Protein AF-A0A094K424-F1 (afdb_monomer_lite)

Radius of gyration: 18.74 Å; chains: 1; bounding box: 49×49×51 Å

Structure (mmCIF, N/CA/C/O backbone):
data_AF-A0A094K424-F1
#
_entry.id   AF-A0A094K424-F1
#
loop_
_atom_site.group_PDB
_atom_site.id
_atom_site.type_symbol
_atom_site.label_atom_id
_atom_site.label_alt_id
_atom_site.label_comp_id
_atom_site.label_asym_id
_atom_site.label_entity_id
_atom_site.label_seq_id
_atom_site.pdbx_PDB_ins_code
_atom_site.Cartn_x
_atom_site.Cartn_y
_atom_site.Cartn_z
_atom_site.occupancy
_atom_site.B_iso_or_equiv
_atom_site.auth_seq_id
_atom_site.auth_comp_id
_atom_site.auth_asym_id
_atom_site.auth_atom_id
_atom_site.pdbx_PDB_model_num
ATOM 1 N N . MET A 1 1 ? 23.500 8.735 -9.248 1.00 55.62 1 MET A N 1
ATOM 2 C CA . MET A 1 1 ? 22.183 9.317 -9.600 1.00 55.62 1 MET A CA 1
ATOM 3 C C . MET A 1 1 ? 21.108 8.236 -9.642 1.00 55.62 1 MET A C 1
ATOM 5 O O . MET A 1 1 ? 20.125 8.382 -8.934 1.00 55.62 1 MET A O 1
ATOM 9 N N . PHE A 1 2 ? 21.331 7.119 -10.339 1.00 68.31 2 PHE A N 1
ATOM 10 C CA . PHE A 1 2 ? 20.446 5.949 -10.319 1.00 68.31 2 PHE A CA 1
ATOM 11 C C . PHE A 1 2 ? 20.993 4.863 -9.378 1.00 68.31 2 PHE A C 1
ATOM 13 O O . PHE A 1 2 ? 21.670 3.939 -9.809 1.00 68.31 2 PHE A O 1
ATOM 20 N N . ASN A 1 3 ? 20.776 5.025 -8.075 1.00 80.56 3 ASN A N 1
ATOM 21 C CA . ASN A 1 3 ? 20.931 3.928 -7.118 1.00 80.56 3 ASN A CA 1
ATOM 22 C C . ASN A 1 3 ? 19.541 3.538 -6.598 1.00 80.56 3 ASN A C 1
ATOM 24 O O . ASN A 1 3 ? 18.569 4.275 -6.790 1.00 80.56 3 ASN A O 1
ATOM 28 N N . ASP A 1 4 ? 19.444 2.385 -5.947 1.00 82.88 4 ASP A N 1
ATOM 29 C CA . ASP A 1 4 ? 18.154 1.848 -5.526 1.00 82.88 4 ASP A CA 1
ATOM 30 C C . ASP A 1 4 ? 17.430 2.733 -4.501 1.00 82.88 4 ASP A C 1
ATOM 32 O O . ASP A 1 4 ? 16.198 2.793 -4.514 1.00 82.88 4 ASP A O 1
ATOM 36 N N . ASP A 1 5 ? 18.175 3.467 -3.672 1.00 85.25 5 ASP A N 1
ATOM 37 C CA . ASP A 1 5 ? 17.638 4.439 -2.715 1.00 85.25 5 ASP A CA 1
ATOM 38 C C . ASP A 1 5 ? 16.946 5.600 -3.430 1.00 85.25 5 ASP A C 1
ATOM 40 O O . ASP A 1 5 ? 15.787 5.910 -3.157 1.00 85.25 5 ASP A O 1
ATOM 44 N N . ASN A 1 6 ? 17.619 6.193 -4.414 1.00 88.00 6 ASN A N 1
ATOM 45 C CA . ASN A 1 6 ? 17.077 7.286 -5.209 1.00 88.00 6 ASN A CA 1
ATOM 46 C C . ASN A 1 6 ? 15.863 6.835 -6.023 1.00 88.00 6 ASN A C 1
ATOM 48 O O . ASN A 1 6 ? 14.885 7.576 -6.101 1.00 88.00 6 ASN A O 1
ATOM 52 N N . ILE A 1 7 ? 15.898 5.624 -6.597 1.00 88.38 7 ILE A N 1
ATOM 53 C CA . ILE A 1 7 ? 14.751 5.062 -7.323 1.00 88.38 7 ILE A CA 1
ATOM 54 C C . ILE A 1 7 ? 13.566 4.879 -6.376 1.00 88.38 7 ILE A C 1
ATOM 56 O O . ILE A 1 7 ? 12.461 5.309 -6.699 1.00 88.38 7 ILE A O 1
ATOM 60 N N . SER A 1 8 ? 13.780 4.288 -5.199 1.00 91.06 8 SER A N 1
ATOM 61 C CA . SER A 1 8 ? 12.719 4.111 -4.207 1.00 91.06 8 SER A CA 1
ATOM 62 C C . SER A 1 8 ? 12.125 5.439 -3.759 1.00 91.06 8 SER A C 1
ATOM 64 O O . SER A 1 8 ? 10.911 5.613 -3.830 1.00 91.06 8 SER A O 1
ATOM 66 N N . ASN A 1 9 ? 12.959 6.398 -3.357 1.00 93.12 9 ASN A N 1
ATOM 67 C CA . ASN A 1 9 ? 12.471 7.682 -2.867 1.00 93.12 9 ASN A CA 1
ATOM 68 C C . ASN A 1 9 ? 11.733 8.455 -3.965 1.00 93.12 9 ASN A C 1
ATOM 70 O O . ASN A 1 9 ? 10.706 9.061 -3.677 1.00 93.12 9 ASN A O 1
ATOM 74 N N . ALA A 1 10 ? 12.205 8.410 -5.216 1.00 91.75 10 ALA A N 1
ATOM 75 C CA . ALA A 1 10 ? 11.507 9.033 -6.339 1.00 91.75 10 ALA A CA 1
ATOM 76 C C . ALA A 1 10 ? 10.143 8.372 -6.591 1.00 91.75 10 ALA A C 1
ATOM 78 O O . ALA A 1 10 ? 9.144 9.082 -6.679 1.00 91.75 10 ALA A O 1
ATOM 79 N N . VAL A 1 11 ? 10.082 7.031 -6.631 1.00 93.19 11 VAL A N 1
ATOM 80 C CA . VAL A 1 11 ? 8.828 6.267 -6.786 1.00 93.19 11 VAL A CA 1
ATOM 81 C C . VAL A 1 11 ? 7.834 6.653 -5.697 1.00 93.19 11 VAL A C 1
ATOM 83 O O . VAL A 1 11 ? 6.717 7.056 -6.007 1.00 93.19 11 VAL A O 1
ATOM 86 N N . PHE A 1 12 ? 8.239 6.613 -4.429 1.00 95.31 12 PHE A N 1
ATOM 87 C CA . PHE A 1 12 ? 7.355 6.985 -3.329 1.00 95.31 12 PHE A CA 1
ATOM 88 C C . PHE A 1 12 ? 6.991 8.470 -3.333 1.00 95.31 12 PHE A C 1
ATOM 90 O O . PHE A 1 12 ? 5.872 8.815 -2.976 1.00 95.31 12 PHE A O 1
ATOM 97 N N . GLY A 1 13 ? 7.888 9.351 -3.776 1.00 94.88 13 GLY A N 1
ATOM 98 C CA . GLY A 1 13 ? 7.619 10.784 -3.890 1.00 94.88 13 GLY A CA 1
ATOM 99 C C . GLY A 1 13 ? 6.496 11.114 -4.874 1.00 94.88 13 GLY A C 1
ATOM 100 O O . GLY A 1 13 ? 5.723 12.041 -4.623 1.00 94.88 13 GLY A O 1
ATOM 101 N N . THR A 1 14 ? 6.319 10.301 -5.924 1.00 94.56 14 THR A N 1
ATOM 102 C CA . THR A 1 14 ? 5.213 10.478 -6.881 1.00 94.56 14 THR A CA 1
ATOM 103 C C . THR A 1 14 ? 3.830 10.373 -6.234 1.00 94.56 14 THR A C 1
ATOM 105 O O . THR A 1 14 ? 2.873 10.927 -6.772 1.00 94.56 14 THR A O 1
ATOM 108 N N . ILE A 1 15 ? 3.692 9.744 -5.054 1.00 94.62 15 ILE A N 1
ATOM 109 C CA . ILE A 1 15 ? 2.392 9.658 -4.373 1.00 94.62 15 ILE A CA 1
ATOM 110 C C . ILE A 1 15 ? 1.849 11.043 -4.004 1.00 94.62 15 ILE A C 1
ATOM 112 O O . ILE A 1 15 ? 0.650 11.283 -4.140 1.00 94.62 15 ILE A O 1
ATOM 116 N N . ASN A 1 16 ? 2.729 11.973 -3.616 1.00 92.12 16 ASN A N 1
ATOM 117 C CA . ASN A 1 16 ? 2.356 13.346 -3.279 1.00 92.12 16 ASN A CA 1
ATOM 118 C C . ASN A 1 16 ? 1.857 14.089 -4.525 1.00 92.12 16 ASN A C 1
ATOM 120 O O . ASN A 1 16 ? 0.884 14.840 -4.465 1.00 92.12 16 ASN A O 1
ATOM 124 N N . GLU A 1 17 ? 2.499 13.850 -5.671 1.00 93.56 17 GLU A N 1
ATOM 125 C CA . GLU A 1 17 ? 2.063 14.405 -6.949 1.00 93.56 17 GLU A CA 1
ATOM 126 C C . GLU A 1 17 ? 0.711 13.820 -7.382 1.00 93.56 17 GLU A C 1
ATOM 128 O O . GLU A 1 17 ? -0.187 14.570 -7.772 1.00 93.56 17 GLU A O 1
ATOM 133 N N . HIS A 1 18 ? 0.530 12.499 -7.278 1.00 94.94 18 HIS A N 1
ATOM 134 C CA . HIS A 1 18 ? -0.739 11.837 -7.579 1.00 94.94 18 HIS A CA 1
ATOM 135 C C . HIS A 1 18 ? -1.875 12.351 -6.689 1.00 94.94 18 HIS A C 1
ATOM 137 O O . HIS A 1 18 ? -2.962 12.631 -7.195 1.00 94.94 18 HIS A O 1
ATOM 143 N N . GLU A 1 19 ? -1.623 12.545 -5.393 1.00 95.69 19 GLU A N 1
ATOM 144 C CA . GLU A 1 19 ? -2.583 13.125 -4.453 1.00 95.69 19 GLU A CA 1
ATOM 145 C C . GLU A 1 19 ? -2.967 14.556 -4.843 1.00 95.69 19 GLU A C 1
ATOM 147 O O . GLU A 1 19 ? -4.155 14.871 -4.941 1.00 95.69 19 GLU A O 1
ATOM 152 N N . ALA A 1 20 ? -1.982 15.410 -5.138 1.00 95.44 20 ALA A N 1
ATOM 153 C CA . ALA A 1 20 ? -2.228 16.786 -5.561 1.00 95.44 20 ALA A CA 1
ATOM 154 C C . ALA A 1 20 ? -3.042 16.851 -6.866 1.00 95.44 20 ALA A C 1
ATOM 156 O O . ALA A 1 20 ? -4.024 17.593 -6.952 1.00 95.44 20 ALA A O 1
ATOM 157 N N . ARG A 1 21 ? -2.684 16.035 -7.866 1.00 95.62 21 ARG A N 1
ATOM 158 C CA . ARG A 1 21 ? -3.400 15.954 -9.149 1.00 95.62 21 ARG A CA 1
ATOM 159 C C . ARG A 1 21 ? -4.832 15.451 -8.973 1.00 95.62 21 ARG A C 1
ATOM 161 O O . ARG A 1 21 ? -5.750 16.029 -9.556 1.00 95.62 21 ARG A O 1
ATOM 168 N N . LEU A 1 22 ? -5.040 14.4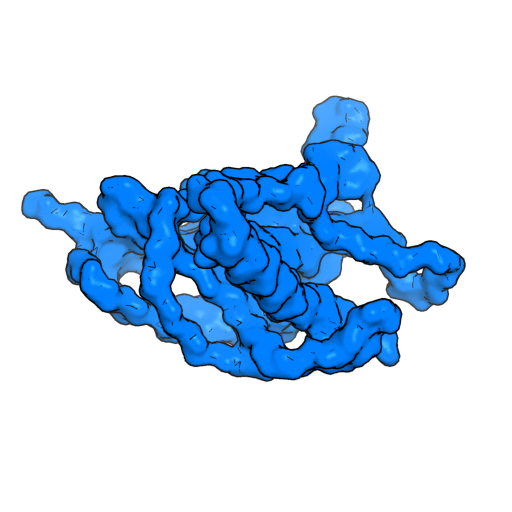22 -8.152 1.00 96.62 22 LEU A N 1
ATOM 169 C CA . LEU A 1 22 ? -6.366 13.866 -7.884 1.00 96.62 22 LEU A CA 1
ATOM 170 C C . LEU A 1 22 ? -7.264 14.873 -7.152 1.00 96.62 22 LEU A C 1
ATOM 172 O O . LEU A 1 22 ? -8.423 15.050 -7.526 1.00 96.62 22 LEU A O 1
ATOM 176 N N . ARG A 1 23 ? -6.729 15.594 -6.161 1.00 96.06 23 ARG A N 1
ATOM 177 C CA . ARG A 1 23 ? -7.455 16.675 -5.476 1.00 96.06 23 ARG A CA 1
ATOM 178 C C . ARG A 1 23 ? -7.803 17.824 -6.409 1.00 96.06 23 ARG A C 1
ATOM 180 O O . ARG A 1 23 ? -8.929 18.312 -6.370 1.00 96.06 23 ARG A O 1
ATOM 187 N N . ASN A 1 24 ? -6.875 18.221 -7.276 1.00 96.12 24 ASN A N 1
ATOM 188 C CA . ASN A 1 24 ? -7.146 19.242 -8.282 1.00 96.12 24 ASN A CA 1
ATOM 189 C C . ASN A 1 24 ? -8.281 18.813 -9.225 1.00 96.12 24 ASN A C 1
ATOM 191 O O . ASN A 1 24 ? -9.218 19.577 -9.446 1.00 96.12 24 ASN A O 1
ATOM 195 N N . LEU A 1 25 ? -8.256 17.566 -9.710 1.00 94.38 25 LEU A N 1
ATOM 1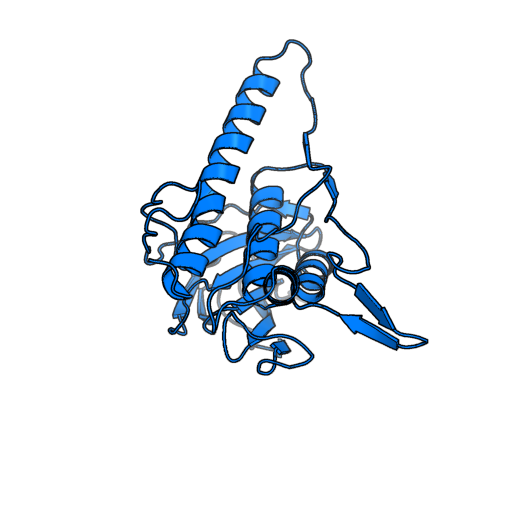96 C CA . LEU A 1 25 ? -9.346 17.012 -10.514 1.00 94.38 25 LEU A CA 1
ATOM 197 C C . LEU A 1 25 ? -10.682 17.053 -9.757 1.00 94.38 25 LEU A C 1
ATOM 199 O O . LEU A 1 25 ? -11.676 17.520 -10.306 1.00 94.38 25 LEU A O 1
ATOM 203 N N . LYS A 1 26 ? -10.713 16.633 -8.486 1.00 92.44 26 LYS A N 1
ATOM 204 C CA . LYS A 1 26 ? -11.925 16.705 -7.651 1.00 92.44 26 LYS A CA 1
ATOM 205 C C . LYS A 1 26 ? -12.448 18.135 -7.521 1.00 92.44 26 LYS A C 1
ATOM 207 O O . LYS A 1 26 ? -13.651 18.339 -7.647 1.00 92.44 26 LYS A O 1
ATOM 212 N N . ASN A 1 27 ? -11.572 19.120 -7.330 1.00 92.06 27 ASN A N 1
ATOM 213 C CA . ASN A 1 27 ? -11.962 20.531 -7.257 1.00 92.06 27 ASN A CA 1
ATOM 214 C C . ASN A 1 27 ? -12.607 21.019 -8.561 1.00 92.06 27 ASN A C 1
ATOM 216 O O . ASN A 1 27 ? -13.650 21.668 -8.518 1.00 92.06 27 ASN A O 1
ATOM 220 N N . ILE A 1 28 ? -12.040 20.649 -9.714 1.00 92.62 28 ILE A N 1
ATOM 221 C CA . ILE A 1 28 ? -12.616 20.956 -11.031 1.00 92.62 28 ILE A CA 1
ATOM 222 C C . ILE A 1 28 ? -14.006 20.318 -11.174 1.00 92.62 28 ILE A C 1
ATOM 224 O O . ILE A 1 28 ? -14.952 20.985 -11.589 1.00 92.62 28 ILE A O 1
ATOM 228 N N . LEU A 1 29 ? -14.155 19.044 -10.793 1.00 91.25 29 LEU A N 1
ATOM 229 C CA . LEU A 1 29 ? -15.436 18.333 -10.869 1.00 91.25 29 LEU A CA 1
ATOM 230 C C . LEU A 1 29 ? -16.492 18.914 -9.916 1.00 91.25 29 LEU A C 1
ATOM 232 O O . LEU A 1 29 ? -17.659 18.982 -10.286 1.00 91.25 29 LEU A O 1
ATOM 236 N N . MET A 1 30 ? -16.106 19.370 -8.720 1.00 86.88 30 MET A N 1
ATOM 237 C CA . MET A 1 30 ? -17.020 20.034 -7.778 1.00 86.88 30 MET A CA 1
ATOM 238 C C . MET A 1 30 ? -17.524 21.389 -8.291 1.00 86.88 30 MET A C 1
ATOM 240 O O . MET A 1 30 ? -18.637 21.787 -7.951 1.00 86.88 30 MET A O 1
ATOM 244 N N . ALA A 1 31 ? -16.729 22.088 -9.105 1.00 88.56 31 ALA A N 1
ATOM 245 C CA . ALA A 1 31 ? -17.127 23.339 -9.748 1.00 88.56 31 ALA A CA 1
ATOM 246 C C . ALA A 1 31 ? -18.002 23.125 -10.999 1.00 88.56 31 ALA A C 1
ATOM 248 O O . ALA A 1 31 ? -18.607 24.074 -11.499 1.00 88.56 31 ALA A O 1
ATOM 249 N N . ALA A 1 32 ? -18.081 21.895 -11.519 1.00 86.69 32 ALA A N 1
ATOM 250 C CA . ALA A 1 32 ? -18.874 21.585 -12.698 1.00 86.69 32 ALA A CA 1
ATOM 251 C C . ALA A 1 32 ? -20.389 21.629 -12.390 1.00 86.69 32 ALA A C 1
ATOM 253 O O . ALA A 1 32 ? -20.827 21.240 -11.305 1.00 86.69 32 ALA A O 1
ATOM 254 N N . PRO A 1 33 ? -21.236 22.032 -13.357 1.00 82.12 33 PRO A N 1
ATOM 255 C CA . PRO A 1 33 ? -22.685 22.152 -13.155 1.00 82.12 33 PRO A CA 1
ATOM 256 C C . PRO A 1 33 ? -23.382 20.811 -12.868 1.00 82.12 33 PRO A C 1
ATOM 258 O O . PRO A 1 33 ? -24.478 20.790 -12.309 1.00 82.12 33 PRO A O 1
ATOM 261 N N . LYS A 1 34 ? -22.748 19.682 -13.216 1.00 75.81 34 LYS A N 1
ATOM 262 C CA . LYS A 1 34 ? -23.208 18.342 -12.839 1.00 75.81 34 LYS A CA 1
ATOM 263 C C . LYS A 1 34 ? -22.599 17.951 -11.499 1.00 75.81 34 LYS A C 1
ATOM 265 O O . LYS A 1 34 ? -21.416 17.634 -11.411 1.00 75.81 34 LYS A O 1
ATOM 270 N N . LYS A 1 35 ? -23.438 17.943 -10.469 1.00 69.31 35 LYS A N 1
ATOM 271 C CA . LYS A 1 35 ? -23.064 17.514 -9.124 1.00 69.31 35 LYS A CA 1
ATOM 272 C C . LYS A 1 35 ? -23.086 15.984 -9.086 1.00 69.31 35 LYS A C 1
ATOM 274 O O . LYS A 1 35 ? -24.092 15.387 -9.444 1.00 69.31 35 LYS A O 1
ATOM 279 N N . ASP A 1 36 ? -21.974 15.394 -8.656 1.00 82.88 36 ASP A N 1
ATOM 280 C CA . ASP A 1 36 ? -21.733 13.951 -8.478 1.00 82.88 36 ASP A CA 1
ATOM 281 C C . ASP A 1 36 ? -21.071 13.165 -9.631 1.00 82.88 36 ASP A C 1
ATOM 283 O O . ASP A 1 36 ? -21.409 12.015 -9.908 1.00 82.88 36 ASP A O 1
ATOM 287 N N . ILE A 1 37 ? -20.059 13.747 -10.284 1.00 91.00 37 ILE A N 1
ATOM 288 C CA . ILE A 1 37 ? -19.171 12.972 -11.166 1.00 91.00 37 ILE A CA 1
ATOM 289 C C . ILE A 1 37 ? -18.218 12.127 -10.308 1.00 91.00 37 ILE A C 1
ATOM 291 O O . ILE A 1 37 ? -17.373 12.658 -9.586 1.00 91.00 37 ILE A O 1
ATOM 295 N N . LYS A 1 38 ? -18.337 10.800 -10.406 1.00 92.62 38 LYS A N 1
ATOM 296 C CA . LYS A 1 38 ? -17.413 9.852 -9.769 1.00 92.62 38 LYS A CA 1
ATOM 297 C C . LYS A 1 38 ? -16.110 9.741 -10.561 1.00 92.62 38 LYS A C 1
ATOM 299 O O . LYS A 1 38 ? -16.114 9.816 -11.786 1.00 92.62 38 LYS A O 1
ATOM 304 N N . ILE A 1 39 ? -15.002 9.512 -9.858 1.00 95.12 39 ILE A N 1
ATOM 305 C CA . ILE A 1 39 ? -13.689 9.280 -10.474 1.00 95.12 39 ILE A CA 1
ATOM 306 C C . ILE A 1 39 ? -13.431 7.778 -10.546 1.00 95.12 39 ILE A C 1
ATOM 308 O O . ILE A 1 39 ? -13.428 7.102 -9.515 1.00 95.12 39 ILE A O 1
ATOM 312 N N . ALA A 1 40 ? -13.172 7.283 -11.755 1.00 97.00 40 ALA A N 1
ATOM 313 C CA . ALA A 1 40 ? -12.655 5.945 -12.005 1.00 97.00 40 ALA A CA 1
ATOM 314 C C . ALA A 1 40 ? -11.218 6.044 -12.539 1.00 97.00 40 ALA A C 1
ATOM 316 O O . ALA A 1 40 ? -10.972 6.713 -13.541 1.00 97.00 40 ALA A O 1
ATOM 317 N N . ILE A 1 41 ? -10.275 5.383 -11.871 1.00 97.44 41 ILE A N 1
ATOM 318 C CA . ILE A 1 41 ? -8.896 5.218 -12.335 1.00 97.44 41 ILE A CA 1
ATOM 319 C C . ILE A 1 41 ? -8.844 3.929 -13.152 1.00 97.44 41 ILE A C 1
ATOM 321 O O . ILE A 1 41 ? -8.694 2.838 -12.609 1.00 97.44 41 ILE A O 1
ATOM 325 N N . THR A 1 42 ? -9.019 4.044 -14.465 1.00 96.12 42 THR A N 1
ATOM 326 C CA . THR A 1 42 ? -9.162 2.878 -15.352 1.00 96.12 42 THR A CA 1
ATOM 327 C C . THR A 1 42 ? -7.857 2.123 -15.583 1.00 96.12 42 THR A C 1
ATOM 329 O O . THR A 1 42 ? -7.897 0.992 -16.055 1.00 96.12 42 THR A O 1
ATOM 332 N N . GLU A 1 43 ? -6.714 2.721 -15.240 1.00 94.44 43 GLU A N 1
ATOM 333 C CA . GLU A 1 43 ? -5.403 2.082 -15.290 1.00 94.44 43 GLU A CA 1
ATOM 334 C C . GLU A 1 43 ? -4.510 2.630 -14.175 1.00 94.44 43 GLU A C 1
ATOM 336 O O . GLU A 1 43 ? -4.300 3.840 -14.062 1.00 94.44 43 GLU A O 1
ATOM 341 N N . TYR A 1 44 ? -3.958 1.737 -13.358 1.00 94.81 44 TYR A N 1
ATOM 342 C CA . TYR A 1 44 ? -2.824 2.055 -12.499 1.00 94.81 44 TYR A CA 1
ATOM 343 C C . TYR A 1 44 ? -1.894 0.853 -12.361 1.00 94.81 44 TYR A C 1
ATOM 345 O O . TYR A 1 44 ? -2.334 -0.295 -12.271 1.00 94.81 44 TYR A O 1
ATOM 353 N N . ASN A 1 45 ? -0.598 1.142 -12.334 1.00 90.12 45 ASN A N 1
ATOM 354 C CA . ASN A 1 45 ? 0.488 0.247 -11.953 1.00 90.12 45 ASN A CA 1
ATOM 355 C C . ASN A 1 45 ? 1.750 1.100 -11.774 1.00 90.12 45 ASN A C 1
ATOM 357 O O . ASN A 1 45 ? 1.764 2.281 -12.126 1.00 90.12 45 ASN A O 1
ATOM 361 N N . VAL A 1 46 ? 2.826 0.503 -11.280 1.00 86.88 46 VAL A N 1
ATOM 362 C CA . VAL A 1 46 ? 4.164 1.052 -11.466 1.00 86.88 46 VAL A CA 1
ATOM 363 C C . VAL A 1 46 ? 4.747 0.504 -12.759 1.00 86.88 46 VAL A C 1
ATOM 365 O O . VAL A 1 46 ? 4.723 -0.698 -13.013 1.00 86.88 46 VAL A O 1
ATOM 368 N N . ILE A 1 47 ? 5.261 1.392 -13.603 1.00 82.25 47 ILE A N 1
ATOM 369 C CA . ILE A 1 47 ? 5.929 1.013 -14.844 1.00 82.25 47 ILE A CA 1
ATOM 370 C C . ILE A 1 47 ? 7.276 1.708 -14.865 1.00 82.25 47 ILE A C 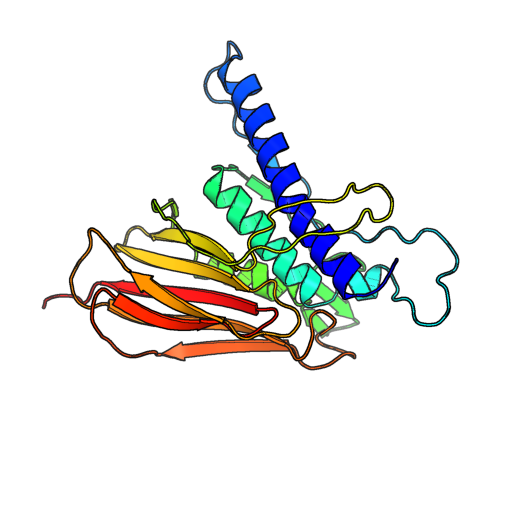1
ATOM 372 O O . ILE A 1 47 ? 7.370 2.935 -14.860 1.00 82.25 47 ILE A O 1
ATOM 376 N N . TYR A 1 48 ? 8.326 0.904 -14.931 1.00 80.38 48 TYR A N 1
ATOM 377 C CA . TYR A 1 48 ? 9.682 1.397 -15.072 1.00 80.38 48 TYR A CA 1
ATOM 378 C C . TYR A 1 48 ? 10.002 1.480 -16.559 1.00 80.38 48 TYR A C 1
ATOM 380 O O . TYR A 1 48 ? 10.061 0.469 -17.258 1.00 80.38 48 TYR A O 1
ATOM 388 N N . ASN A 1 49 ? 10.159 2.699 -17.071 1.00 72.50 49 ASN A N 1
ATOM 389 C CA . ASN A 1 49 ? 10.506 2.910 -18.468 1.00 72.50 49 ASN A CA 1
ATOM 390 C C . ASN A 1 49 ? 12.023 3.048 -18.611 1.00 72.50 49 ASN A C 1
ATOM 392 O O . ASN A 1 49 ? 12.580 4.124 -18.419 1.00 72.50 49 ASN A O 1
ATOM 396 N N . ASN A 1 50 ? 12.680 1.949 -18.963 1.00 65.88 50 ASN A N 1
ATOM 397 C CA . ASN A 1 50 ? 14.103 1.889 -19.284 1.00 65.88 50 ASN A CA 1
ATOM 398 C C . ASN A 1 50 ? 14.316 1.578 -20.775 1.00 65.88 50 ASN A C 1
ATOM 400 O O . ASN A 1 50 ? 15.052 0.661 -21.126 1.00 65.88 50 ASN A O 1
ATOM 404 N N . ARG A 1 51 ? 13.648 2.321 -21.672 1.00 52.50 51 ARG A N 1
ATOM 405 C CA . ARG A 1 51 ? 13.894 2.230 -23.124 1.00 52.50 51 ARG A CA 1
ATOM 406 C C . ARG A 1 51 ? 15.376 2.526 -23.419 1.00 52.50 51 ARG A C 1
ATOM 408 O O . ARG A 1 51 ? 15.771 3.686 -23.440 1.00 52.50 51 ARG A O 1
ATOM 415 N N . GLY A 1 52 ? 16.174 1.480 -23.637 1.00 55.34 52 GLY A N 1
ATOM 416 C CA . GLY A 1 52 ? 17.599 1.549 -23.973 1.00 55.34 52 GLY A CA 1
ATOM 417 C C . GLY A 1 52 ? 18.364 0.296 -23.533 1.00 55.34 52 GLY A C 1
ATOM 418 O O . GLY A 1 52 ? 17.820 -0.551 -22.825 1.00 55.34 52 GLY A O 1
ATOM 419 N N . SER A 1 53 ? 19.628 0.177 -23.946 1.00 55.31 53 SER A N 1
ATOM 420 C CA . SER A 1 53 ? 20.558 -0.795 -23.363 1.00 55.31 53 SER A CA 1
ATOM 421 C C . SER A 1 53 ? 20.783 -0.417 -21.903 1.00 55.31 53 SER A C 1
ATOM 423 O O . SER A 1 53 ? 21.286 0.668 -21.609 1.00 55.31 53 SER A O 1
ATOM 425 N N . LEU A 1 54 ? 20.362 -1.281 -20.986 1.00 58.28 54 LEU A N 1
ATOM 426 C CA . LEU A 1 54 ? 20.640 -1.100 -19.569 1.00 58.28 54 LEU A CA 1
ATOM 427 C C . LEU A 1 54 ? 22.155 -1.180 -19.339 1.00 58.28 54 LEU A C 1
ATOM 429 O O . LEU A 1 54 ? 22.773 -2.104 -19.869 1.00 58.28 54 LEU A O 1
ATOM 433 N N . PRO A 1 55 ? 22.765 -0.257 -18.571 1.00 59.97 55 PRO A N 1
ATOM 434 C CA . PRO A 1 55 ? 24.133 -0.457 -18.117 1.00 59.97 55 PRO A CA 1
ATOM 435 C C . PRO A 1 55 ? 24.231 -1.759 -17.312 1.00 59.97 55 PRO A C 1
ATOM 437 O O . PRO A 1 55 ? 23.251 -2.184 -16.688 1.00 59.97 55 PRO A O 1
ATOM 440 N N . ASP A 1 56 ? 25.414 -2.367 -17.286 1.00 55.84 56 ASP A N 1
ATOM 441 C CA . ASP A 1 56 ? 25.654 -3.562 -16.479 1.00 55.84 56 ASP A CA 1
ATOM 442 C C . ASP A 1 56 ? 25.252 -3.320 -15.013 1.00 55.84 56 ASP A C 1
ATOM 444 O O . ASP A 1 56 ? 25.560 -2.283 -14.419 1.00 55.84 56 ASP A O 1
ATOM 448 N N . GLY A 1 57 ? 24.507 -4.271 -14.442 1.00 59.19 57 GLY A N 1
ATOM 449 C CA . GLY A 1 57 ? 23.965 -4.188 -13.081 1.00 59.19 57 GLY A CA 1
ATOM 450 C C . GLY A 1 57 ? 22.566 -3.566 -12.955 1.00 59.19 57 GLY A C 1
ATOM 451 O O . GLY A 1 57 ? 21.994 -3.610 -11.867 1.00 59.19 57 GLY A O 1
ATOM 452 N N . TYR A 1 58 ? 21.972 -3.035 -14.031 1.00 63.47 58 TYR A N 1
ATOM 453 C CA . TYR A 1 58 ? 20.599 -2.513 -13.997 1.00 63.47 58 TYR A CA 1
ATOM 454 C C . TYR A 1 58 ? 19.548 -3.589 -14.282 1.00 63.47 58 TYR A C 1
ATOM 456 O O . TYR A 1 58 ? 19.750 -4.525 -15.053 1.00 63.47 58 TYR A O 1
ATOM 464 N N . ARG A 1 59 ? 18.382 -3.428 -13.653 1.00 70.44 59 ARG A N 1
ATOM 465 C CA . ARG A 1 59 ? 17.286 -4.401 -13.682 1.00 70.44 59 ARG A CA 1
ATOM 466 C C . ARG A 1 59 ? 16.370 -4.179 -14.881 1.00 70.44 59 ARG A C 1
ATOM 468 O O . ARG A 1 59 ? 16.081 -3.039 -15.255 1.00 70.44 59 ARG A O 1
ATOM 475 N N . SER A 1 60 ? 15.883 -5.278 -15.466 1.00 74.25 60 SER A N 1
ATOM 476 C CA . SER A 1 60 ? 14.875 -5.208 -16.527 1.00 74.25 60 SER A CA 1
ATOM 477 C C . SER A 1 60 ? 13.617 -4.507 -15.998 1.00 74.25 60 SER A C 1
ATOM 479 O O . SER A 1 60 ? 13.320 -4.567 -14.803 1.00 74.25 60 SER A O 1
ATOM 481 N N . ARG A 1 61 ? 12.828 -3.864 -16.870 1.00 73.44 61 ARG A N 1
ATOM 482 C CA . ARG A 1 61 ? 11.561 -3.254 -16.421 1.00 73.44 61 ARG A CA 1
ATOM 483 C C . ARG A 1 61 ? 10.619 -4.275 -15.784 1.00 73.44 61 ARG A C 1
ATOM 485 O O . ARG A 1 61 ? 9.833 -3.926 -14.914 1.00 73.44 61 ARG A O 1
ATOM 492 N N . PHE A 1 62 ? 10.699 -5.532 -16.209 1.00 77.12 62 PHE A N 1
ATOM 493 C CA . PHE A 1 62 ? 9.833 -6.601 -15.725 1.00 77.12 62 PHE A CA 1
ATOM 494 C C . PHE A 1 62 ? 10.262 -7.106 -14.358 1.00 77.12 62 PHE A C 1
ATOM 496 O O . PHE A 1 62 ? 9.406 -7.396 -13.523 1.00 77.12 62 PHE A O 1
ATOM 503 N N . ASP A 1 63 ? 11.568 -7.143 -14.108 1.00 76.25 63 ASP A N 1
ATOM 504 C CA . ASP A 1 63 ? 12.108 -7.398 -12.779 1.00 76.25 63 ASP A CA 1
ATOM 505 C C . ASP A 1 63 ? 11.654 -6.306 -11.810 1.00 76.25 63 ASP A C 1
ATOM 507 O O . ASP A 1 63 ? 11.292 -6.582 -10.670 1.00 76.25 63 ASP A O 1
ATOM 511 N N . GLU A 1 64 ? 11.659 -5.057 -12.278 1.00 81.50 64 GLU A N 1
ATOM 512 C CA . GLU A 1 64 ? 11.263 -3.921 -11.463 1.00 81.50 64 GLU A CA 1
ATOM 513 C C . GLU A 1 64 ? 9.782 -3.955 -11.094 1.00 81.50 64 GLU A C 1
ATOM 515 O O . GLU A 1 64 ? 9.434 -3.784 -9.929 1.00 81.50 64 GLU A O 1
ATOM 520 N N . ILE A 1 65 ? 8.913 -4.289 -12.048 1.00 83.56 65 ILE A N 1
ATOM 521 C CA . ILE A 1 65 ? 7.475 -4.487 -11.805 1.00 83.56 65 ILE A CA 1
ATOM 522 C C . ILE A 1 65 ? 7.217 -5.676 -10.855 1.00 83.56 65 ILE A C 1
ATOM 524 O O . ILE A 1 65 ? 6.192 -5.723 -10.178 1.00 83.56 65 ILE A O 1
ATOM 528 N N . SER A 1 66 ? 8.136 -6.643 -10.780 1.00 86.75 66 SER A N 1
ATOM 529 C CA . SER A 1 66 ? 7.943 -7.906 -10.052 1.00 86.75 66 SER A CA 1
ATOM 530 C C . SER A 1 66 ? 8.453 -7.913 -8.609 1.00 86.75 66 SER A C 1
ATOM 532 O O . SER A 1 66 ? 8.404 -8.970 -7.983 1.00 86.75 66 SER A O 1
ATOM 534 N N . ASN A 1 67 ? 8.924 -6.786 -8.071 1.00 91.50 67 ASN A N 1
ATOM 535 C CA . ASN A 1 67 ? 9.536 -6.736 -6.742 1.00 91.50 67 ASN A CA 1
ATOM 536 C C . ASN A 1 67 ? 8.646 -6.114 -5.650 1.00 91.50 67 ASN A C 1
ATOM 538 O O . ASN A 1 67 ? 7.557 -5.589 -5.895 1.00 91.50 67 ASN A O 1
ATOM 542 N N . LEU A 1 68 ? 9.124 -6.187 -4.409 1.00 95.00 68 LEU A N 1
ATOM 543 C CA . LEU A 1 68 ? 8.439 -5.677 -3.229 1.00 95.00 68 LEU A CA 1
ATOM 544 C C . LEU A 1 68 ? 8.217 -4.160 -3.284 1.00 95.00 68 LEU A C 1
ATOM 546 O O . LEU A 1 68 ? 7.146 -3.708 -2.892 1.00 95.00 68 LEU A O 1
ATOM 550 N N . ARG A 1 69 ? 9.149 -3.369 -3.832 1.00 94.94 69 ARG A N 1
ATOM 551 C CA . ARG A 1 69 ? 8.968 -1.918 -4.038 1.00 94.94 69 ARG A CA 1
ATOM 552 C C . ARG A 1 69 ? 7.697 -1.620 -4.820 1.00 94.94 69 ARG A C 1
ATOM 554 O O . ARG A 1 69 ? 6.938 -0.734 -4.428 1.00 94.94 69 ARG A O 1
ATOM 561 N N . SER A 1 70 ? 7.451 -2.385 -5.878 1.00 93.69 70 SER A N 1
ATOM 562 C CA . SER A 1 70 ? 6.231 -2.270 -6.672 1.00 93.69 70 SER A CA 1
ATOM 563 C C . SER A 1 70 ? 4.980 -2.563 -5.845 1.00 93.69 70 SER A C 1
ATOM 565 O O . SER A 1 70 ? 4.000 -1.826 -5.935 1.00 93.69 70 SER A O 1
ATOM 567 N N . ALA A 1 71 ? 5.019 -3.565 -4.961 1.00 96.00 71 ALA A N 1
ATOM 568 C CA . ALA A 1 71 ? 3.921 -3.834 -4.033 1.00 96.00 71 ALA A CA 1
ATOM 569 C C . ALA A 1 71 ? 3.683 -2.691 -3.038 1.00 96.00 71 ALA A C 1
ATOM 571 O O . ALA A 1 71 ? 2.531 -2.316 -2.829 1.00 96.00 71 ALA A O 1
ATOM 572 N N . LEU A 1 72 ? 4.747 -2.121 -2.459 1.00 97.69 72 LEU A N 1
ATOM 573 C CA . LEU A 1 72 ? 4.649 -0.987 -1.532 1.00 97.69 72 LEU A CA 1
ATOM 574 C C . LEU A 1 72 ? 3.985 0.214 -2.211 1.00 97.69 72 LEU A C 1
ATOM 576 O O . LEU A 1 72 ? 3.049 0.792 -1.662 1.00 97.69 72 LEU A O 1
ATOM 580 N N . PHE A 1 73 ? 4.410 0.542 -3.433 1.00 97.00 73 PHE A N 1
ATOM 581 C CA . PHE A 1 73 ? 3.821 1.640 -4.195 1.00 97.00 73 PHE A CA 1
ATOM 582 C C . PHE A 1 73 ? 2.364 1.368 -4.601 1.00 97.00 73 PHE A C 1
ATOM 584 O O . PHE A 1 73 ? 1.518 2.257 -4.532 1.00 97.00 73 PHE A O 1
ATOM 591 N N . VAL A 1 74 ? 2.027 0.125 -4.962 1.00 97.19 74 VAL A N 1
ATOM 592 C CA . VAL A 1 74 ? 0.632 -0.281 -5.198 1.00 97.19 74 VAL A CA 1
ATOM 593 C C . VAL A 1 74 ? -0.208 -0.124 -3.927 1.00 97.19 74 VAL A C 1
ATOM 595 O O . VAL A 1 74 ? -1.322 0.390 -4.000 1.00 97.19 74 VAL A O 1
ATOM 598 N N . GLY A 1 75 ? 0.322 -0.501 -2.761 1.00 97.62 75 GLY A N 1
ATOM 599 C CA . GLY A 1 75 ? -0.315 -0.243 -1.468 1.00 97.62 75 GLY A CA 1
ATOM 600 C C . GLY A 1 75 ? -0.541 1.249 -1.203 1.00 97.62 75 GLY A C 1
ATOM 601 O O . GLY A 1 75 ? -1.589 1.634 -0.678 1.00 97.62 75 GLY A O 1
ATOM 602 N N . ASP A 1 76 ? 0.408 2.097 -1.601 1.00 97.31 76 ASP A N 1
ATOM 603 C CA . ASP A 1 76 ? 0.303 3.552 -1.468 1.00 97.31 76 ASP A CA 1
ATOM 604 C C . ASP A 1 76 ? -0.805 4.123 -2.354 1.00 97.31 76 ASP A C 1
ATOM 606 O O . ASP A 1 76 ? -1.624 4.913 -1.882 1.00 97.31 76 ASP A O 1
ATOM 610 N N . LEU A 1 77 ? -0.883 3.681 -3.612 1.00 97.81 77 LEU A N 1
ATOM 611 C CA . LEU A 1 77 ? -1.962 4.061 -4.523 1.00 97.81 77 LEU A CA 1
ATOM 612 C C . LEU A 1 77 ? -3.328 3.622 -3.987 1.00 97.81 77 LEU A C 1
ATOM 614 O O . LEU A 1 77 ? -4.247 4.433 -3.947 1.00 97.81 77 LEU A O 1
ATOM 618 N N . LEU A 1 78 ? -3.460 2.384 -3.502 1.00 97.75 78 LEU A N 1
ATOM 619 C CA . LEU A 1 78 ? -4.701 1.896 -2.886 1.00 97.75 78 LEU A CA 1
ATOM 620 C C . LEU A 1 78 ? -5.099 2.736 -1.665 1.00 97.75 78 LEU A C 1
ATOM 622 O O . LEU A 1 78 ? -6.257 3.131 -1.529 1.00 97.75 78 LEU A O 1
ATOM 626 N N . SER A 1 79 ? -4.131 3.065 -0.808 1.00 97.12 79 SER A N 1
ATOM 627 C CA . SER A 1 79 ? -4.335 3.948 0.344 1.00 97.12 79 SER A CA 1
ATOM 628 C C . SER A 1 79 ? -4.801 5.340 -0.086 1.00 97.12 79 SER A C 1
ATOM 630 O O . SER A 1 79 ? -5.755 5.878 0.474 1.00 97.12 79 SER A O 1
ATOM 632 N N . LEU A 1 80 ? -4.166 5.923 -1.106 1.00 97.19 80 LEU A N 1
ATOM 633 C CA . LEU A 1 80 ? -4.563 7.203 -1.688 1.00 97.19 80 LEU A CA 1
ATOM 634 C C . LEU A 1 80 ? -5.986 7.148 -2.259 1.00 97.19 80 LEU A C 1
ATOM 636 O O . LEU A 1 80 ? -6.790 8.031 -1.972 1.00 97.19 80 LEU A O 1
ATOM 640 N N . PHE A 1 81 ? -6.315 6.109 -3.024 1.00 97.50 81 PHE A N 1
ATOM 641 C CA . PHE A 1 81 ? -7.634 5.934 -3.632 1.00 97.50 81 PHE A CA 1
ATOM 642 C C . PHE A 1 81 ? -8.737 5.837 -2.577 1.00 97.50 81 PHE A C 1
ATOM 644 O O . PHE A 1 81 ? -9.775 6.480 -2.727 1.00 97.50 81 PHE A O 1
ATOM 651 N N . ILE A 1 82 ? -8.487 5.119 -1.477 1.00 96.12 82 ILE A N 1
ATOM 652 C CA . ILE A 1 82 ? -9.395 5.056 -0.326 1.00 96.12 82 ILE A CA 1
ATOM 653 C C . ILE A 1 82 ? -9.545 6.434 0.330 1.00 96.12 82 ILE A C 1
ATOM 655 O O . ILE A 1 82 ? -10.671 6.888 0.535 1.00 96.12 82 ILE A O 1
ATOM 659 N N . ARG A 1 83 ? -8.434 7.122 0.638 1.00 95.25 83 ARG A N 1
ATOM 660 C CA . ARG A 1 83 ? -8.461 8.455 1.273 1.00 95.25 83 ARG A CA 1
ATOM 661 C C . ARG A 1 83 ? -9.217 9.482 0.438 1.00 95.25 83 ARG A C 1
ATOM 663 O O . ARG A 1 83 ? -9.947 10.306 0.980 1.00 95.25 83 ARG A O 1
ATOM 670 N N . GLU A 1 84 ? -9.054 9.422 -0.877 1.00 94.62 84 GLU A N 1
ATOM 671 C CA . GLU A 1 84 ? -9.648 10.378 -1.804 1.00 94.62 84 GLU A CA 1
ATOM 672 C C . GLU A 1 84 ? -11.015 9.944 -2.347 1.00 94.62 84 GLU A C 1
ATOM 674 O O . GLU A 1 84 ? -11.623 10.695 -3.112 1.00 94.62 84 GLU A O 1
ATOM 679 N N . GLY A 1 85 ? -11.542 8.790 -1.929 1.00 93.75 85 GLY A N 1
ATOM 680 C CA . GLY A 1 85 ? -12.869 8.324 -2.336 1.00 93.75 85 GLY A CA 1
ATOM 681 C C . GLY A 1 85 ? -12.979 8.057 -3.839 1.00 93.75 85 GLY A C 1
ATOM 682 O O . GLY A 1 85 ? -14.007 8.363 -4.446 1.00 93.75 85 GLY A O 1
ATOM 683 N N . VAL A 1 86 ? -11.917 7.522 -4.447 1.00 95.94 86 VAL A N 1
ATOM 684 C CA . VAL A 1 86 ? -11.952 7.019 -5.826 1.00 95.94 86 VAL A CA 1
ATOM 685 C C . VAL A 1 86 ? -12.987 5.899 -5.903 1.00 95.94 86 VAL A C 1
ATOM 687 O O . VAL A 1 86 ? -12.976 4.975 -5.093 1.00 95.94 86 VAL A O 1
ATOM 690 N N . TRP A 1 87 ? -13.899 5.992 -6.869 1.00 95.06 87 TRP A N 1
ATOM 691 C CA . TRP A 1 87 ? -15.039 5.080 -6.965 1.00 95.06 87 TRP A CA 1
ATOM 692 C C . TRP A 1 87 ? -14.643 3.706 -7.507 1.00 95.06 87 TRP A C 1
ATOM 694 O O . TRP A 1 87 ? -15.151 2.684 -7.055 1.00 95.06 87 TRP A O 1
ATOM 704 N N . MET A 1 88 ? -13.721 3.684 -8.466 1.00 96.69 88 MET A N 1
ATOM 705 C CA . MET A 1 88 ? -13.210 2.467 -9.084 1.00 96.69 88 MET A CA 1
ATOM 706 C C . MET A 1 88 ? -11.744 2.666 -9.441 1.00 96.69 88 MET A C 1
ATOM 708 O O . MET A 1 88 ? -11.362 3.741 -9.897 1.00 96.69 88 MET A O 1
ATOM 712 N N . ALA A 1 89 ? -10.931 1.633 -9.248 1.00 96.81 89 ALA A N 1
ATOM 713 C CA . ALA A 1 89 ? -9.556 1.606 -9.714 1.00 96.81 89 ALA A CA 1
ATOM 714 C C . ALA A 1 89 ? -9.253 0.232 -10.319 1.00 96.81 89 ALA A C 1
ATOM 716 O O . ALA A 1 89 ? -9.526 -0.795 -9.696 1.00 96.81 89 ALA A O 1
ATOM 717 N N . ASN A 1 90 ? -8.686 0.206 -11.521 1.00 96.56 90 ASN A N 1
ATOM 718 C CA . ASN A 1 90 ? -8.379 -1.018 -12.252 1.00 96.56 90 ASN A CA 1
ATOM 719 C C . ASN A 1 90 ? -6.862 -1.195 -12.349 1.00 96.56 90 ASN A C 1
ATOM 721 O O . ASN A 1 90 ? -6.166 -0.415 -13.001 1.00 96.56 90 ASN A O 1
ATOM 725 N N . PHE A 1 91 ? -6.353 -2.232 -11.681 1.00 95.25 91 PHE A N 1
ATOM 726 C CA . PHE A 1 91 ? -4.938 -2.576 -11.749 1.00 95.25 91 PHE A CA 1
ATOM 727 C C . PHE A 1 91 ? -4.594 -3.097 -13.148 1.00 95.25 91 PHE A C 1
ATOM 729 O O . PHE A 1 91 ? -5.218 -4.043 -13.636 1.00 95.25 91 PHE A O 1
ATOM 736 N N . TRP A 1 92 ? -3.577 -2.511 -13.770 1.00 90.94 92 TRP A N 1
ATOM 737 C CA . TRP A 1 92 ? -3.103 -2.896 -15.094 1.00 90.94 92 TRP A CA 1
ATOM 738 C C . TRP A 1 92 ? -1.780 -3.661 -14.960 1.00 90.94 92 TRP A C 1
ATOM 740 O O . TRP A 1 92 ? -0.780 -3.077 -14.593 1.00 90.94 92 TRP A O 1
ATOM 750 N N . LEU A 1 93 ? -1.652 -4.958 -15.215 1.00 90.12 93 LEU A N 1
ATOM 751 C CA . LEU A 1 93 ? -2.595 -5.901 -15.812 1.00 90.12 93 LEU A CA 1
ATOM 752 C C . LEU A 1 93 ? -2.965 -7.018 -14.825 1.00 90.12 93 LEU A C 1
ATOM 754 O O . LEU A 1 93 ? -2.269 -7.269 -13.841 1.00 90.12 93 LEU A O 1
ATOM 758 N N . LEU A 1 94 ? -4.010 -7.786 -15.131 1.00 90.12 94 LEU A N 1
ATOM 759 C CA . LEU A 1 94 ? -4.318 -9.005 -14.377 1.00 90.12 94 LEU A CA 1
ATOM 760 C C . LEU A 1 94 ? -3.195 -10.052 -14.499 1.00 90.12 94 LEU A C 1
ATOM 762 O O . LEU A 1 94 ? -2.719 -10.576 -13.492 1.00 90.12 94 LEU A O 1
ATOM 766 N N . MET A 1 95 ? -2.752 -10.339 -15.726 1.00 89.12 95 MET A N 1
ATOM 767 C CA . MET A 1 95 ? -1.782 -11.396 -16.027 1.00 89.12 95 MET A CA 1
ATOM 768 C C . MET A 1 95 ? -0.802 -11.007 -17.136 1.00 89.12 95 MET A C 1
ATOM 770 O O . MET A 1 95 ? -0.995 -10.006 -17.825 1.00 89.12 95 MET A O 1
ATOM 774 N N . GLY A 1 96 ? 0.240 -11.818 -17.304 1.00 83.88 96 GLY A N 1
ATOM 775 C CA . GLY A 1 96 ? 1.248 -11.659 -18.349 1.00 83.88 96 GLY A CA 1
ATOM 776 C C . GLY A 1 96 ? 2.463 -10.862 -17.884 1.00 83.88 96 GLY A C 1
ATOM 777 O O . GLY A 1 96 ? 2.718 -10.709 -16.691 1.00 83.88 96 GLY A O 1
ATOM 778 N N . GLU A 1 97 ? 3.227 -10.341 -18.841 1.00 78.75 97 GLU A N 1
ATOM 779 C CA . GLU A 1 97 ? 4.554 -9.761 -18.599 1.00 78.75 97 GLU A CA 1
ATOM 780 C C . GLU A 1 97 ? 4.542 -8.573 -17.618 1.00 78.75 97 GLU A C 1
ATOM 782 O O . GLU A 1 97 ? 5.479 -8.385 -16.843 1.00 78.75 97 GLU A O 1
ATOM 787 N N . MET A 1 98 ? 3.446 -7.812 -17.572 1.00 82.44 98 MET A N 1
ATOM 788 C CA . MET A 1 98 ? 3.251 -6.663 -16.671 1.00 82.44 98 MET A CA 1
ATOM 789 C C . MET A 1 98 ? 2.119 -6.882 -15.657 1.00 82.44 98 MET A C 1
ATOM 791 O O . MET A 1 98 ? 1.798 -5.980 -14.888 1.00 82.44 98 MET A O 1
ATOM 795 N N . GLY A 1 99 ? 1.513 -8.074 -15.636 1.00 87.31 99 GLY A N 1
ATOM 796 C CA . GLY A 1 99 ? 0.411 -8.383 -14.731 1.00 87.31 99 GLY A CA 1
ATOM 797 C C . GLY A 1 99 ? 0.849 -8.970 -13.396 1.00 87.31 99 GLY A C 1
ATOM 798 O O . GLY A 1 99 ? 2.002 -9.351 -13.231 1.00 87.31 99 GLY A O 1
ATOM 799 N N . ASN A 1 100 ? -0.066 -9.064 -12.432 1.00 88.94 100 ASN A N 1
ATOM 800 C CA . ASN A 1 100 ? 0.244 -9.632 -11.110 1.00 88.94 100 ASN A CA 1
ATOM 801 C C . ASN A 1 100 ? 0.343 -11.158 -11.094 1.00 88.94 100 ASN A C 1
ATOM 803 O O . ASN A 1 100 ? 0.965 -11.720 -10.189 1.00 88.94 100 ASN A O 1
ATOM 807 N N . LEU A 1 101 ? -0.263 -11.809 -12.084 1.00 89.94 101 LEU A N 1
ATOM 808 C CA . LEU A 1 101 ? -0.238 -13.252 -12.263 1.00 89.94 101 LEU A CA 1
ATOM 809 C C . LEU A 1 101 ? 0.684 -13.616 -13.428 1.00 89.94 101 LEU A C 1
ATOM 811 O O . LEU A 1 101 ? 0.477 -13.178 -14.563 1.00 89.94 101 LEU A O 1
ATOM 815 N N . GLN A 1 102 ? 1.680 -14.452 -13.155 1.00 86.56 102 GLN A N 1
ATOM 816 C CA . GLN A 1 102 ? 2.489 -15.081 -14.193 1.00 86.56 102 GLN A CA 1
ATOM 817 C C . GLN A 1 102 ? 2.013 -16.518 -14.380 1.00 86.56 102 GLN A C 1
ATOM 819 O O . GLN A 1 102 ? 1.945 -17.283 -13.420 1.00 86.56 102 GLN A O 1
ATOM 824 N N . VAL A 1 103 ? 1.680 -16.869 -15.620 1.00 86.38 103 VAL A N 1
ATOM 825 C CA . VAL A 1 103 ? 1.219 -18.207 -15.998 1.00 86.38 103 VAL A CA 1
ATOM 826 C C . VAL A 1 103 ? 2.305 -18.863 -16.840 1.00 86.38 103 VAL A C 1
ATOM 828 O O . VAL A 1 103 ? 2.765 -18.276 -17.817 1.00 86.38 103 VAL A O 1
ATOM 831 N N . SER A 1 104 ? 2.730 -20.062 -16.450 1.00 85.00 104 SER A N 1
ATOM 832 C CA . SER A 1 104 ? 3.689 -20.876 -17.200 1.00 85.00 104 SER A CA 1
ATOM 833 C C . SER A 1 104 ? 3.236 -22.331 -17.169 1.00 85.00 104 SER A C 1
ATOM 835 O O . SER A 1 104 ? 3.292 -22.975 -16.120 1.00 85.00 104 SER A O 1
ATOM 837 N N . GLY A 1 105 ? 2.750 -22.833 -18.308 1.00 87.44 105 GLY A N 1
ATOM 838 C CA . GLY A 1 105 ? 2.091 -24.138 -18.373 1.00 87.44 105 GLY A CA 1
ATOM 839 C C . GLY A 1 105 ? 0.866 -24.190 -17.454 1.00 87.44 105 GLY A C 1
ATOM 840 O O . GLY A 1 105 ? -0.030 -23.357 -17.563 1.00 87.44 105 GLY A O 1
ATOM 841 N N . ASP A 1 106 ? 0.860 -25.149 -16.533 1.00 89.88 106 ASP A N 1
ATOM 842 C CA . ASP A 1 106 ? -0.168 -25.378 -15.510 1.00 89.88 106 ASP A CA 1
ATOM 843 C C . ASP A 1 106 ? 0.097 -24.638 -14.183 1.00 89.88 106 ASP A C 1
ATOM 845 O O . ASP A 1 106 ? -0.670 -24.768 -13.227 1.00 89.88 106 ASP A O 1
ATOM 849 N N . LYS A 1 107 ? 1.174 -23.844 -14.101 1.00 88.62 107 LYS A N 1
ATOM 850 C CA . LYS A 1 107 ? 1.588 -23.149 -12.875 1.00 88.62 107 LYS A CA 1
ATOM 851 C C . LYS A 1 107 ? 1.250 -21.665 -12.924 1.00 88.62 107 LYS A C 1
ATOM 853 O O . LYS A 1 107 ? 1.517 -20.981 -13.914 1.00 88.62 107 LYS A O 1
ATOM 858 N N . ILE A 1 108 ? 0.750 -21.157 -11.799 1.00 88.88 108 ILE A N 1
ATOM 859 C CA . ILE A 1 108 ? 0.552 -19.728 -11.542 1.00 88.88 108 ILE A CA 1
ATOM 860 C C . ILE A 1 108 ? 1.538 -19.292 -10.461 1.00 88.88 108 ILE A C 1
ATOM 862 O O . ILE A 1 108 ? 1.617 -19.918 -9.404 1.00 88.88 108 ILE A O 1
ATOM 866 N N . SER A 1 109 ? 2.263 -18.203 -10.706 1.00 87.94 109 SER A N 1
ATOM 867 C CA . SER A 1 109 ? 3.029 -17.506 -9.676 1.00 87.94 109 SER A CA 1
ATOM 868 C C . SER A 1 109 ? 2.515 -16.084 -9.466 1.00 87.94 109 SER A C 1
ATOM 870 O O . SER A 1 109 ? 2.031 -15.416 -10.386 1.00 87.94 109 SER A O 1
ATOM 872 N N . TYR A 1 110 ? 2.603 -15.637 -8.216 1.00 90.38 110 TYR A N 1
ATOM 873 C CA . TYR A 1 110 ? 2.063 -14.365 -7.750 1.00 90.38 110 TYR A CA 1
ATOM 874 C C . TYR A 1 110 ? 3.197 -13.367 -7.538 1.00 90.38 110 TYR A C 1
ATOM 876 O O . TYR A 1 110 ? 4.159 -13.657 -6.825 1.00 90.38 110 TYR A O 1
ATOM 884 N N . ARG A 1 111 ? 3.082 -12.178 -8.133 1.00 90.94 111 ARG A N 1
ATOM 885 C CA . ARG A 1 111 ? 4.006 -11.070 -7.855 1.00 90.94 111 ARG A CA 1
ATOM 886 C C . ARG A 1 111 ? 3.712 -10.437 -6.491 1.00 90.94 111 ARG A C 1
ATOM 888 O O . ARG A 1 111 ? 2.573 -10.501 -6.039 1.00 90.94 111 ARG A O 1
ATOM 895 N N . PRO A 1 112 ? 4.676 -9.760 -5.849 1.00 94.31 112 PRO A N 1
ATOM 896 C CA . PRO A 1 112 ? 4.469 -9.082 -4.567 1.00 94.31 112 PRO A CA 1
ATOM 897 C C . PRO A 1 112 ? 3.220 -8.177 -4.527 1.00 94.31 112 PRO A C 1
ATOM 899 O O . PRO A 1 112 ? 2.467 -8.186 -3.554 1.00 94.31 112 PRO A O 1
ATOM 902 N N . SER A 1 113 ? 2.928 -7.453 -5.610 1.00 94.69 113 SER A N 1
ATOM 903 C CA . SER A 1 113 ? 1.745 -6.589 -5.751 1.00 94.69 113 SER A CA 1
ATOM 904 C C . SER A 1 113 ? 0.406 -7.340 -5.721 1.00 94.69 113 SER A C 1
ATOM 906 O O . SER A 1 113 ? -0.601 -6.751 -5.328 1.00 94.69 113 SER A O 1
ATOM 908 N N . TYR A 1 114 ? 0.373 -8.642 -6.039 1.00 94.81 114 TYR A N 1
ATOM 909 C CA . TYR A 1 114 ? -0.799 -9.490 -5.785 1.00 94.81 114 TYR A CA 1
ATOM 910 C C . TYR A 1 114 ? -1.152 -9.503 -4.294 1.00 94.81 114 TYR A C 1
ATOM 912 O O . TYR A 1 114 ? -2.316 -9.335 -3.933 1.00 94.81 114 TYR A O 1
ATOM 920 N N . TYR A 1 115 ? -0.152 -9.660 -3.422 1.00 96.06 115 TYR A N 1
ATOM 921 C CA . TYR A 1 115 ? -0.368 -9.710 -1.977 1.00 96.06 115 TYR A CA 1
ATOM 922 C C . TYR A 1 115 ? -0.792 -8.349 -1.423 1.00 96.06 115 TYR A C 1
ATOM 924 O O . TYR A 1 115 ? -1.657 -8.307 -0.554 1.00 96.06 115 TYR A O 1
ATOM 932 N N . ALA A 1 116 ? -0.287 -7.242 -1.980 1.00 96.81 116 ALA A N 1
ATOM 933 C CA . ALA A 1 116 ? -0.788 -5.906 -1.650 1.00 96.81 116 ALA A CA 1
ATOM 934 C C . ALA A 1 116 ? -2.285 -5.766 -1.992 1.00 96.81 116 ALA A C 1
ATOM 936 O O . ALA A 1 116 ? -3.078 -5.371 -1.139 1.00 96.81 116 ALA A O 1
ATOM 937 N N . LEU A 1 117 ? -2.711 -6.165 -3.197 1.00 97.00 117 LEU A N 1
ATOM 938 C CA . LEU A 1 117 ? -4.136 -6.163 -3.563 1.00 97.00 117 LEU A CA 1
ATOM 939 C C . LEU A 1 117 ? -4.968 -7.079 -2.655 1.00 97.00 117 LEU A C 1
ATOM 941 O O . LEU A 1 117 ? -6.051 -6.688 -2.218 1.00 97.00 117 LEU A O 1
ATOM 945 N N . LYS A 1 118 ? -4.463 -8.281 -2.349 1.00 96.88 118 LYS A N 1
ATOM 946 C CA . LYS A 1 118 ? -5.112 -9.245 -1.449 1.00 96.88 118 LYS A CA 1
ATOM 947 C C . LYS A 1 118 ? -5.331 -8.648 -0.058 1.00 96.88 118 LYS A C 1
ATOM 949 O O . LYS A 1 118 ? -6.444 -8.723 0.451 1.00 96.88 118 LYS A O 1
ATOM 954 N N . MET A 1 119 ? -4.309 -8.009 0.510 1.00 97.62 119 MET A N 1
ATOM 955 C CA . MET A 1 119 ? -4.375 -7.332 1.807 1.00 97.62 119 MET A CA 1
ATOM 956 C C . MET A 1 119 ? -5.494 -6.284 1.836 1.00 97.62 119 MET A C 1
ATOM 958 O O . MET A 1 119 ? -6.417 -6.369 2.645 1.00 97.62 119 MET A O 1
ATOM 962 N N . PHE A 1 120 ? -5.487 -5.342 0.891 1.00 97.31 120 PHE A N 1
ATOM 963 C CA . PHE A 1 120 ? -6.519 -4.304 0.834 1.00 97.31 120 PHE A CA 1
ATOM 964 C C . PHE A 1 120 ? -7.922 -4.865 0.581 1.00 97.31 120 PHE A C 1
ATOM 966 O O . PHE A 1 120 ? -8.873 -4.372 1.181 1.00 97.31 120 PHE A O 1
ATOM 973 N N . ARG A 1 121 ? -8.066 -5.920 -0.230 1.00 96.25 121 ARG A N 1
ATOM 974 C CA . ARG A 1 121 ? -9.349 -6.615 -0.419 1.00 96.25 121 ARG A CA 1
ATOM 975 C C . ARG A 1 121 ? -9.874 -7.222 0.884 1.00 96.25 121 ARG A C 1
ATOM 977 O O . ARG A 1 121 ? -11.070 -7.154 1.143 1.00 96.25 121 ARG A O 1
ATOM 984 N N . GLU A 1 122 ? -9.014 -7.895 1.640 1.00 95.94 122 GLU A N 1
ATOM 985 C CA . GLU A 1 122 ? -9.424 -8.708 2.790 1.00 95.94 122 GLU A CA 1
ATOM 986 C C . GLU A 1 122 ? -9.645 -7.882 4.059 1.00 95.94 122 GLU A C 1
ATOM 988 O O . GLU A 1 122 ? -10.496 -8.238 4.877 1.00 95.94 122 GLU A O 1
ATOM 993 N N . HIS A 1 123 ? -8.910 -6.781 4.223 1.00 96.31 123 HIS A N 1
ATOM 994 C CA . HIS A 1 123 ? -8.864 -6.074 5.501 1.00 96.31 123 HIS A CA 1
ATOM 995 C C . HIS A 1 123 ? -9.392 -4.636 5.451 1.00 96.31 123 HIS A C 1
ATOM 997 O O . HIS A 1 123 ? -9.811 -4.132 6.494 1.00 96.31 123 HIS A O 1
ATOM 1003 N N . ALA A 1 124 ? -9.394 -3.950 4.301 1.00 95.88 124 ALA A N 1
ATOM 1004 C CA . ALA A 1 124 ? -9.881 -2.571 4.249 1.00 95.88 124 ALA A CA 1
ATOM 1005 C C . ALA A 1 124 ? -11.393 -2.500 4.536 1.00 95.88 124 ALA A C 1
ATOM 1007 O O . ALA A 1 124 ? -12.202 -3.236 3.971 1.00 95.88 124 ALA A O 1
ATOM 1008 N N . GLY A 1 125 ? -11.771 -1.588 5.428 1.00 95.25 125 GLY A N 1
ATOM 1009 C CA . GLY A 1 125 ? -13.160 -1.274 5.746 1.00 95.25 125 GLY A CA 1
ATOM 1010 C C . GLY A 1 125 ? -13.803 -0.366 4.697 1.00 95.25 125 GLY A C 1
ATOM 1011 O O . GLY A 1 125 ? -13.132 0.211 3.842 1.00 95.25 125 GLY A O 1
ATOM 1012 N N . GLN A 1 126 ? -15.125 -0.206 4.772 1.00 93.56 126 GLN A N 1
ATOM 1013 C CA . GLN A 1 126 ? -15.882 0.565 3.777 1.00 93.56 126 GLN A CA 1
ATOM 1014 C C . GLN A 1 126 ? -15.863 2.081 4.021 1.00 93.56 126 GLN A C 1
ATOM 1016 O O . GLN A 1 126 ? -16.291 2.841 3.153 1.00 93.56 126 GLN A O 1
ATOM 1021 N N . ARG A 1 127 ? -15.428 2.542 5.199 1.00 94.38 127 ARG A N 1
ATOM 1022 C CA . ARG A 1 127 ? -15.411 3.966 5.561 1.00 94.38 127 ARG A CA 1
ATOM 1023 C C . ARG A 1 127 ? -14.022 4.384 6.011 1.00 94.38 127 ARG A C 1
ATOM 1025 O O . ARG A 1 127 ? -13.405 3.691 6.809 1.00 94.38 127 ARG A O 1
ATOM 1032 N N . LEU A 1 128 ? -13.560 5.538 5.544 1.00 96.00 128 LEU A N 1
ATOM 1033 C CA . LEU A 1 128 ? -12.320 6.148 6.015 1.00 96.00 128 LEU A CA 1
ATOM 1034 C C . LEU A 1 128 ? -12.479 6.622 7.470 1.00 96.00 128 LEU A C 1
ATOM 1036 O O . LEU A 1 128 ? -13.473 7.263 7.815 1.00 96.00 128 LEU A O 1
ATOM 1040 N N . CYS A 1 129 ? -11.487 6.335 8.308 1.00 93.31 129 CYS A N 1
ATOM 1041 C CA . CYS A 1 129 ? -11.351 6.932 9.632 1.00 93.31 129 CYS A CA 1
ATOM 1042 C C . CYS A 1 129 ? -10.530 8.218 9.536 1.00 93.31 129 CYS A C 1
ATOM 1044 O O . CYS A 1 129 ? -9.543 8.276 8.802 1.00 93.31 129 CYS A O 1
ATOM 1046 N N . SER A 1 130 ? -10.877 9.220 10.345 1.00 92.19 130 SER A N 1
ATOM 1047 C CA . SER A 1 130 ? -9.971 10.349 10.562 1.00 92.19 130 SER A CA 1
ATOM 1048 C C . SER A 1 130 ? -8.723 9.853 11.291 1.00 92.19 130 SER A C 1
ATOM 1050 O O . SER A 1 130 ? -8.831 9.175 12.314 1.00 9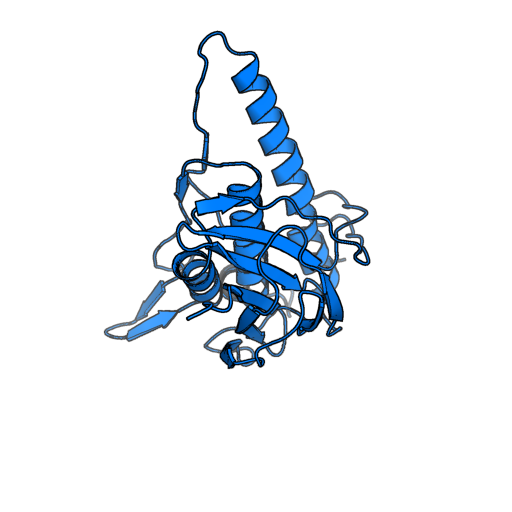2.19 130 SER A O 1
ATOM 1052 N N . ASN A 1 131 ? -7.544 10.160 10.758 1.00 91.44 131 ASN A N 1
ATOM 1053 C CA . ASN A 1 131 ? -6.276 9.829 11.388 1.00 91.44 131 ASN A CA 1
ATOM 1054 C C . ASN A 1 131 ? -5.266 10.971 11.213 1.00 91.44 131 ASN A C 1
ATOM 1056 O O . ASN A 1 131 ? -5.425 11.859 10.378 1.00 91.44 131 ASN A O 1
ATOM 1060 N N . SER A 1 132 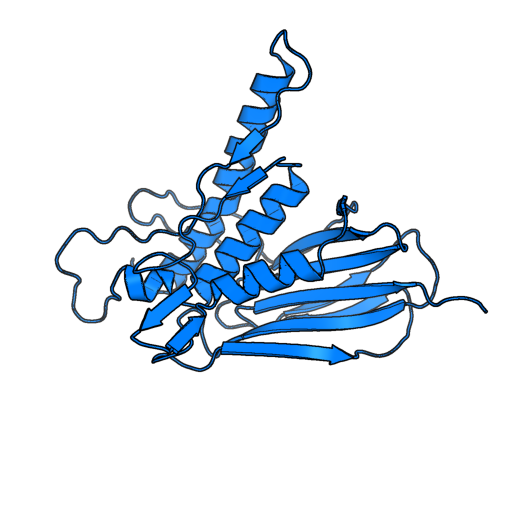? -4.227 10.946 12.040 1.00 92.81 132 SER A N 1
ATOM 1061 C CA . SER A 1 132 ? -3.079 11.841 11.941 1.00 92.81 132 SER A CA 1
ATOM 1062 C C . SER A 1 132 ? -1.831 11.056 12.314 1.00 92.81 132 SER A C 1
ATOM 1064 O O . SER A 1 132 ? -1.844 10.353 13.326 1.00 92.81 132 SER A O 1
ATOM 1066 N N . ALA A 1 133 ? -0.761 11.197 11.539 1.00 94.00 133 ALA A N 1
ATOM 1067 C CA . ALA A 1 133 ? 0.499 10.510 11.786 1.00 94.00 133 ALA A CA 1
ATOM 1068 C C . ALA A 1 133 ? 1.632 11.529 11.958 1.00 94.00 133 ALA A C 1
ATOM 1070 O O . ALA A 1 133 ? 1.788 12.439 11.147 1.00 94.00 133 ALA A O 1
ATOM 1071 N N . GLN A 1 134 ? 2.423 11.368 13.018 1.00 96.25 134 GLN A N 1
ATOM 1072 C CA . GLN A 1 134 ? 3.676 12.094 13.219 1.00 96.25 134 GLN A CA 1
ATOM 1073 C C . GLN A 1 134 ? 4.807 11.145 12.846 1.00 96.25 134 GLN A C 1
ATOM 1075 O O . GLN A 1 134 ? 5.070 10.181 13.562 1.00 96.25 134 GLN A O 1
ATOM 1080 N N . VAL A 1 135 ? 5.412 11.368 11.684 1.00 95.94 135 VAL A N 1
ATOM 1081 C CA . VAL A 1 135 ? 6.375 10.436 11.092 1.00 95.94 135 VAL A CA 1
ATOM 1082 C C . VAL A 1 135 ? 7.568 11.205 10.554 1.00 95.94 135 VAL A C 1
ATOM 1084 O O . VAL A 1 135 ? 7.424 12.338 10.088 1.00 95.94 135 VAL A O 1
ATOM 1087 N N . SER A 1 136 ? 8.743 10.580 10.606 1.00 96.44 136 SER A N 1
ATOM 1088 C CA . SER A 1 136 ? 9.922 11.103 9.921 1.00 96.44 136 SER A CA 1
ATOM 1089 C C . SER A 1 136 ? 9.650 11.226 8.427 1.00 96.44 136 SER A C 1
ATOM 1091 O O . SER A 1 136 ? 8.780 10.550 7.868 1.00 96.44 136 SER A O 1
ATOM 1093 N N . LYS A 1 137 ? 10.411 12.093 7.774 1.00 96.12 137 LYS A N 1
ATOM 1094 C CA . LYS A 1 137 ? 10.277 12.361 6.350 1.00 96.12 137 LYS A CA 1
ATOM 1095 C C . LYS A 1 137 ? 11.592 12.089 5.638 1.00 96.12 137 LYS A C 1
ATOM 1097 O O . LYS A 1 137 ? 12.653 12.119 6.258 1.00 96.12 137 LYS A O 1
ATOM 1102 N N . MET A 1 138 ? 11.500 11.829 4.346 1.00 95.31 138 MET A N 1
ATOM 1103 C CA . MET A 1 138 ? 12.628 11.657 3.447 1.00 95.31 138 MET A CA 1
ATOM 1104 C C . MET A 1 138 ? 12.445 12.524 2.206 1.00 95.31 138 MET A C 1
ATOM 1106 O O . MET A 1 138 ? 11.331 12.906 1.852 1.00 95.31 138 MET A O 1
ATOM 1110 N N . ASP A 1 139 ? 13.550 12.781 1.525 1.00 95.81 139 ASP A N 1
ATOM 1111 C CA . ASP A 1 139 ? 13.562 13.491 0.256 1.00 95.81 139 ASP A CA 1
ATOM 1112 C C . ASP A 1 139 ? 13.970 12.542 -0.871 1.00 95.81 139 ASP A C 1
ATOM 1114 O O . ASP A 1 139 ? 14.614 11.509 -0.661 1.00 95.81 139 ASP A O 1
ATOM 1118 N N . SER A 1 140 ? 13.627 12.929 -2.092 1.00 94.75 140 SER A N 1
ATOM 1119 C CA . SER A 1 140 ? 14.134 12.303 -3.309 1.00 94.75 140 SER A CA 1
ATOM 1120 C C . SER A 1 140 ? 14.974 13.291 -4.107 1.00 94.75 140 SER A C 1
ATOM 1122 O O . SER A 1 140 ? 14.832 14.510 -3.995 1.00 94.75 140 SER A O 1
ATOM 1124 N N . VAL A 1 141 ? 15.863 12.742 -4.925 1.00 92.25 141 VAL A N 1
ATOM 1125 C CA . VAL A 1 141 ? 16.579 13.491 -5.959 1.00 92.25 141 VAL A CA 1
ATOM 1126 C C . VAL A 1 141 ? 15.775 13.461 -7.263 1.00 92.25 141 VAL A C 1
ATOM 1128 O O . VAL A 1 141 ? 14.943 12.565 -7.429 1.00 92.25 141 VAL A O 1
ATOM 1131 N N . PRO A 1 142 ? 16.026 14.379 -8.214 1.00 90.56 142 PRO A N 1
ATOM 1132 C CA . PRO A 1 142 ? 15.443 14.272 -9.546 1.00 90.56 142 PRO A CA 1
ATOM 1133 C C . PRO A 1 142 ? 15.853 12.949 -10.203 1.00 90.56 142 PRO A C 1
ATOM 1135 O O . PRO A 1 142 ? 17.019 12.547 -10.121 1.00 90.56 142 PRO A O 1
ATOM 1138 N N . LEU A 1 143 ? 14.905 12.276 -10.857 1.00 86.44 143 LEU A N 1
ATOM 1139 C CA . LEU A 1 143 ? 15.138 10.975 -11.479 1.00 86.44 143 LEU A CA 1
ATOM 1140 C C . LEU A 1 143 ? 14.340 10.825 -12.777 1.00 86.44 143 LEU A C 1
ATOM 1142 O O . LEU A 1 143 ? 13.111 10.736 -12.771 1.00 86.44 143 LEU A O 1
ATOM 1146 N N . GLY A 1 144 ? 15.048 10.756 -13.906 1.00 82.69 144 GLY A N 1
ATOM 1147 C CA . GLY A 1 144 ? 14.413 10.740 -15.224 1.00 82.69 144 GLY A CA 1
ATOM 1148 C C . GLY A 1 144 ? 13.557 11.993 -15.431 1.00 82.69 144 GLY A C 1
ATOM 1149 O O . GLY A 1 144 ? 14.053 13.106 -15.290 1.00 82.69 144 GLY A O 1
ATOM 1150 N N . ASN A 1 145 ? 12.268 11.801 -15.728 1.00 84.12 145 ASN A N 1
ATOM 1151 C CA . ASN A 1 145 ? 11.302 12.893 -15.911 1.00 84.12 145 ASN A CA 1
ATOM 1152 C C . ASN A 1 145 ? 10.637 13.358 -14.604 1.00 84.12 145 ASN A C 1
ATOM 1154 O O . ASN A 1 145 ? 9.768 14.226 -14.646 1.00 84.12 145 ASN A O 1
ATOM 1158 N N . TYR A 1 146 ? 10.997 12.772 -13.460 1.00 87.62 146 TYR A N 1
ATOM 1159 C CA . TYR A 1 146 ? 10.419 13.143 -12.175 1.00 87.62 146 TYR A CA 1
ATOM 1160 C C . TYR A 1 146 ? 11.299 14.174 -11.454 1.00 87.62 146 TYR A C 1
ATOM 1162 O O . TYR A 1 146 ? 12.519 13.984 -11.369 1.00 87.62 146 TYR A O 1
ATOM 1170 N N . PRO A 1 147 ? 10.705 15.260 -10.923 1.00 93.31 147 PRO A N 1
ATOM 1171 C CA . PRO A 1 147 ? 11.432 16.241 -10.129 1.00 93.31 147 PRO A CA 1
ATOM 1172 C C . PRO A 1 147 ? 11.868 15.652 -8.780 1.00 93.31 147 PRO A C 1
ATOM 1174 O O . PRO A 1 147 ? 11.469 14.556 -8.393 1.00 93.31 147 PRO A O 1
ATOM 1177 N N . ALA A 1 148 ? 12.670 16.413 -8.034 1.00 95.00 148 ALA A N 1
ATOM 1178 C CA . ALA A 1 148 ? 12.892 16.126 -6.623 1.00 95.00 148 ALA A CA 1
ATOM 1179 C C . ALA A 1 148 ? 11.605 16.375 -5.823 1.00 95.00 148 ALA A C 1
ATOM 1181 O O . ALA A 1 148 ? 11.024 17.459 -5.892 1.00 95.00 148 ALA A O 1
ATOM 1182 N N . TYR A 1 149 ? 11.211 15.403 -5.012 1.00 95.75 149 TYR A N 1
ATOM 1183 C CA . TYR A 1 149 ? 10.154 15.538 -4.012 1.00 95.75 149 TYR A CA 1
ATOM 1184 C C . TYR A 1 149 ? 10.750 15.722 -2.622 1.00 95.75 149 TYR A C 1
ATOM 1186 O O . TYR A 1 149 ? 11.710 15.040 -2.253 1.00 95.75 149 TYR A O 1
ATOM 1194 N N . LYS A 1 150 ? 10.141 16.622 -1.853 1.00 95.50 150 LYS A N 1
ATOM 1195 C CA . LYS A 1 150 ? 10.489 16.917 -0.465 1.00 95.50 150 LYS A CA 1
ATOM 1196 C C . LYS A 1 150 ? 9.443 16.364 0.487 1.00 95.50 150 LYS A C 1
ATOM 1198 O O . LYS A 1 150 ? 8.294 16.155 0.093 1.00 95.50 150 LYS A O 1
ATOM 1203 N N . ASP A 1 151 ? 9.849 16.176 1.738 1.00 95.06 151 ASP A N 1
ATOM 1204 C CA . ASP A 1 151 ? 8.938 15.895 2.847 1.00 95.06 151 ASP A CA 1
ATOM 1205 C C . ASP A 1 151 ? 8.091 14.614 2.668 1.00 95.06 151 ASP A C 1
ATOM 1207 O O . ASP A 1 151 ? 6.972 14.520 3.175 1.00 95.06 151 ASP A O 1
ATOM 1211 N N . ILE A 1 152 ? 8.611 13.606 1.963 1.00 96.12 152 ILE A N 1
ATOM 1212 C CA . ILE A 1 152 ? 7.918 12.334 1.733 1.00 96.12 152 ILE A CA 1
ATOM 1213 C C . ILE A 1 152 ? 7.808 11.601 3.077 1.00 96.12 152 ILE A C 1
ATOM 1215 O O . ILE A 1 152 ? 8.839 11.286 3.673 1.00 96.12 152 ILE A O 1
ATOM 1219 N N . PRO A 1 153 ? 6.603 11.293 3.586 1.00 96.12 153 PRO A N 1
ATOM 1220 C CA . PRO A 1 153 ? 6.467 10.579 4.852 1.00 96.12 153 PRO A CA 1
ATOM 1221 C C . PRO A 1 153 ? 7.149 9.207 4.778 1.00 96.12 153 PRO A C 1
ATOM 1223 O O . PRO A 1 153 ? 6.944 8.469 3.817 1.00 96.12 153 PRO A O 1
ATOM 1226 N N . ILE A 1 154 ? 7.930 8.817 5.786 1.00 97.00 154 ILE A N 1
ATOM 1227 C CA . ILE A 1 154 ? 8.576 7.493 5.783 1.00 97.00 154 ILE A CA 1
ATOM 1228 C C . ILE A 1 154 ? 7.556 6.364 5.994 1.00 97.00 154 ILE A C 1
ATOM 1230 O O . ILE A 1 154 ? 7.722 5.270 5.460 1.00 97.00 154 ILE A O 1
ATOM 1234 N N . LEU A 1 155 ? 6.474 6.646 6.730 1.00 97.88 155 LEU A N 1
ATOM 1235 C CA . LEU A 1 155 ? 5.323 5.760 6.871 1.00 97.88 155 LEU A CA 1
ATOM 1236 C C . LEU A 1 155 ? 4.117 6.346 6.132 1.00 97.88 155 LEU A C 1
ATOM 1238 O O . LEU A 1 155 ? 3.726 7.491 6.367 1.00 97.88 155 LEU A O 1
ATOM 1242 N N . GLY A 1 156 ? 3.508 5.559 5.250 1.00 97.19 156 GLY A N 1
ATOM 1243 C CA . GLY A 1 156 ? 2.176 5.830 4.715 1.00 97.19 156 GLY A CA 1
ATOM 1244 C C . GLY A 1 156 ? 1.143 5.246 5.659 1.00 97.19 156 GLY A C 1
ATOM 1245 O O . GLY A 1 156 ? 1.261 4.079 6.002 1.00 97.19 156 GLY A O 1
ATOM 1246 N N . VAL A 1 157 ? 0.158 6.029 6.103 1.00 97.25 157 VAL A N 1
ATOM 1247 C CA . VAL A 1 157 ? -0.861 5.556 7.053 1.00 97.25 157 VAL A CA 1
ATOM 1248 C C . VAL A 1 157 ? -2.248 5.834 6.496 1.00 97.25 157 VAL A C 1
ATOM 1250 O O . VAL A 1 157 ? -2.561 6.950 6.090 1.00 97.25 157 VAL A O 1
ATOM 1253 N N . THR A 1 158 ? -3.104 4.819 6.470 1.00 97.19 158 THR A N 1
ATOM 1254 C CA . THR A 1 158 ? -4.527 4.956 6.140 1.00 97.19 158 THR A CA 1
ATOM 1255 C C . THR A 1 158 ? -5.333 4.054 7.051 1.00 97.19 158 THR A C 1
ATOM 1257 O O . THR A 1 158 ? -4.930 2.933 7.351 1.00 97.19 158 THR A O 1
ATOM 1260 N N . SER A 1 159 ? -6.464 4.554 7.531 1.00 96.31 159 SER A N 1
ATOM 1261 C CA . SER A 1 159 ? -7.291 3.836 8.491 1.00 96.31 159 SER A CA 1
ATOM 1262 C C . SER A 1 159 ? -8.715 3.772 7.985 1.00 96.31 159 SER A C 1
ATOM 1264 O O . SER A 1 159 ? -9.257 4.772 7.523 1.00 96.31 159 SER A O 1
ATOM 1266 N N . THR A 1 160 ? -9.319 2.601 8.082 1.00 96.81 160 THR A N 1
ATOM 1267 C CA . THR A 1 160 ? -10.693 2.359 7.638 1.00 96.81 160 THR A CA 1
ATOM 1268 C C . THR A 1 160 ? -11.466 1.622 8.713 1.00 96.81 160 THR A C 1
ATOM 1270 O O . THR A 1 160 ? -10.861 0.875 9.472 1.00 96.81 160 THR A O 1
ATOM 1273 N N . VAL A 1 161 ? -12.782 1.777 8.745 1.00 94.00 161 VAL A N 1
ATOM 1274 C CA . VAL A 1 161 ? -13.685 1.021 9.613 1.00 94.00 161 VAL A CA 1
ATOM 1275 C C . VAL A 1 161 ? -14.725 0.300 8.770 1.00 94.00 161 VAL A C 1
ATOM 1277 O O . VAL A 1 161 ? -15.213 0.840 7.768 1.00 94.00 161 VAL A O 1
ATOM 1280 N N . ASP A 1 162 ? -15.033 -0.937 9.143 1.00 93.50 162 ASP A N 1
ATOM 1281 C CA . ASP A 1 162 ? -16.108 -1.701 8.521 1.00 93.50 162 ASP A CA 1
ATOM 1282 C C . ASP A 1 162 ? -17.443 -1.574 9.275 1.00 93.50 162 ASP A C 1
ATOM 1284 O O . ASP A 1 162 ? -17.553 -0.914 10.309 1.00 93.50 162 ASP A O 1
ATOM 1288 N N . ARG A 1 163 ? -18.497 -2.201 8.746 1.00 91.69 163 ARG A N 1
ATOM 1289 C CA . ARG A 1 163 ? -19.836 -2.173 9.364 1.00 91.69 163 ARG A CA 1
ATOM 1290 C C . ARG A 1 163 ? -19.904 -2.830 10.748 1.00 91.69 163 ARG A C 1
ATOM 1292 O O . ARG A 1 163 ? -20.837 -2.532 11.484 1.00 91.69 163 ARG A O 1
ATOM 1299 N N . SER A 1 164 ? -18.963 -3.711 11.087 1.00 89.88 164 SER A N 1
ATOM 1300 C CA . SER A 1 164 ? -18.885 -4.358 12.404 1.00 89.88 164 SER A CA 1
ATOM 1301 C C . SER A 1 164 ? -18.170 -3.496 13.450 1.00 89.88 164 SER A C 1
ATOM 1303 O O . SER A 1 164 ? -18.155 -3.845 14.625 1.00 89.88 164 SER A O 1
ATOM 1305 N N . GLY A 1 165 ? -17.579 -2.369 13.036 1.00 88.62 165 GLY A N 1
ATOM 1306 C CA . GLY A 1 165 ? -16.746 -1.531 13.894 1.00 88.62 165 GLY A CA 1
ATOM 1307 C C . GLY A 1 165 ? -15.280 -1.968 13.939 1.00 88.62 165 GLY A C 1
ATOM 1308 O O . GLY A 1 165 ? -14.502 -1.361 14.673 1.00 88.62 165 GLY A O 1
ATOM 1309 N N . LYS A 1 166 ? -14.870 -2.969 13.144 1.00 91.75 166 LYS A N 1
ATOM 1310 C CA . LYS A 1 166 ? -13.456 -3.337 13.001 1.00 91.75 166 LYS A CA 1
ATOM 1311 C C . LYS A 1 166 ? -12.714 -2.197 12.316 1.00 91.75 166 LYS A C 1
ATOM 1313 O O . LYS A 1 166 ? -13.035 -1.835 11.182 1.00 91.75 166 LYS A O 1
ATOM 1318 N N . ILE A 1 167 ? -11.713 -1.652 12.998 1.00 93.62 167 ILE A N 1
ATOM 1319 C CA . ILE A 1 167 ? -10.816 -0.639 12.445 1.00 93.62 167 ILE A CA 1
ATOM 1320 C C . ILE A 1 167 ? -9.594 -1.348 11.873 1.00 93.62 167 ILE A C 1
ATOM 1322 O O . ILE A 1 167 ? -8.939 -2.119 12.562 1.00 93.62 167 ILE A O 1
ATOM 1326 N N . THR A 1 168 ? -9.239 -1.040 10.637 1.00 95.81 168 THR A N 1
ATOM 1327 C CA . THR A 1 168 ? -8.014 -1.514 9.999 1.00 95.81 168 THR A CA 1
ATOM 1328 C C . THR A 1 168 ? -7.071 -0.340 9.809 1.00 95.81 168 THR A C 1
ATOM 1330 O O . THR A 1 168 ? -7.403 0.616 9.104 1.00 95.81 168 THR A O 1
ATOM 1333 N N . VAL A 1 169 ? -5.891 -0.409 10.422 1.00 96.19 169 VAL A N 1
ATOM 1334 C CA . VAL A 1 169 ? -4.796 0.547 10.232 1.00 96.19 169 VAL A CA 1
ATOM 1335 C C . VAL A 1 169 ? -3.812 -0.055 9.234 1.00 96.19 169 VAL A C 1
ATOM 1337 O O . VAL A 1 169 ? -3.095 -0.998 9.555 1.00 96.19 169 VAL A O 1
ATOM 1340 N N . SER A 1 170 ? -3.798 0.483 8.017 1.00 98.06 170 SER A N 1
ATOM 1341 C CA . SER A 1 170 ? -2.830 0.143 6.974 1.00 98.06 170 SER A CA 1
ATOM 1342 C C . SER A 1 170 ? -1.617 1.057 7.100 1.00 98.06 170 SER A C 1
ATOM 1344 O O . SER A 1 170 ? -1.767 2.281 7.073 1.00 98.06 170 SER A O 1
ATOM 1346 N N . VAL A 1 171 ? -0.430 0.471 7.236 1.00 98.31 171 VAL A N 1
ATOM 1347 C CA . VAL A 1 171 ? 0.847 1.177 7.338 1.00 98.31 171 VAL A CA 1
ATOM 1348 C C . VAL A 1 171 ? 1.822 0.637 6.304 1.00 98.31 171 VAL A C 1
ATOM 1350 O O . VAL A 1 171 ? 2.022 -0.569 6.208 1.00 98.31 171 VAL A O 1
ATOM 1353 N N . ILE A 1 172 ? 2.440 1.532 5.544 1.00 98.50 172 ILE A N 1
ATOM 1354 C CA . ILE A 1 172 ? 3.455 1.209 4.540 1.00 98.50 172 ILE A CA 1
ATOM 1355 C C . ILE A 1 172 ? 4.769 1.809 5.014 1.00 98.50 172 ILE A C 1
ATOM 1357 O O . ILE A 1 172 ? 4.890 3.032 5.086 1.00 98.50 172 ILE A O 1
ATOM 1361 N N . ASN A 1 173 ? 5.741 0.966 5.357 1.00 98.19 173 ASN A N 1
ATOM 1362 C CA . ASN A 1 173 ? 7.077 1.411 5.728 1.00 98.19 173 ASN A CA 1
ATOM 1363 C C . ASN A 1 173 ? 7.953 1.531 4.480 1.00 98.19 173 ASN A C 1
ATOM 1365 O O . ASN A 1 173 ? 8.362 0.531 3.891 1.00 98.19 173 ASN A O 1
ATOM 1369 N N . ARG A 1 174 ? 8.261 2.774 4.102 1.00 97.19 174 ARG A N 1
ATOM 1370 C CA . ARG A 1 174 ? 9.076 3.123 2.932 1.00 97.19 174 ARG A CA 1
ATOM 1371 C C . ARG A 1 174 ? 10.571 3.172 3.243 1.00 97.19 174 ARG A C 1
ATOM 1373 O O . ARG A 1 174 ? 11.362 3.516 2.371 1.00 97.19 174 ARG A O 1
ATOM 1380 N N . SER A 1 175 ? 10.984 2.844 4.468 1.00 95.25 175 SER A N 1
ATOM 1381 C CA . SER A 1 175 ? 12.401 2.764 4.807 1.00 95.25 175 SER A CA 1
ATOM 1382 C C . SER A 1 175 ? 13.055 1.564 4.131 1.00 95.25 175 SER A C 1
ATOM 1384 O O . SER A 1 175 ? 12.541 0.443 4.174 1.00 95.25 175 SER A O 1
ATOM 1386 N N . ARG A 1 176 ? 14.227 1.791 3.534 1.00 91.75 176 ARG A N 1
ATOM 1387 C CA . ARG A 1 176 ? 15.047 0.725 2.945 1.00 91.75 176 ARG A CA 1
ATOM 1388 C C . ARG A 1 176 ? 15.787 -0.100 3.991 1.00 91.75 176 ARG A C 1
ATOM 1390 O O . ARG A 1 176 ? 16.061 -1.272 3.741 1.00 91.75 176 ARG A O 1
ATOM 1397 N N . SER A 1 177 ? 16.079 0.480 5.152 1.00 93.62 177 SER A N 1
ATOM 1398 C CA . SER A 1 177 ? 17.014 -0.100 6.123 1.00 93.62 177 SER A CA 1
ATOM 1399 C C . SER A 1 177 ? 16.503 -0.140 7.561 1.00 93.62 177 SER A C 1
ATOM 1401 O O . SER A 1 177 ? 17.119 -0.813 8.383 1.00 93.62 177 SER A O 1
ATOM 1403 N N . THR A 1 178 ? 15.400 0.538 7.882 1.00 96.38 178 THR A N 1
ATOM 1404 C CA . THR A 1 178 ? 14.987 0.770 9.273 1.00 96.38 178 THR A CA 1
ATOM 1405 C C . THR A 1 178 ? 13.609 0.197 9.571 1.00 96.38 178 THR A C 1
ATOM 1407 O O . THR A 1 178 ? 12.611 0.607 8.972 1.00 96.38 178 THR A O 1
ATOM 1410 N N . ASP A 1 179 ? 13.553 -0.702 10.551 1.00 97.81 179 ASP A N 1
ATOM 1411 C CA . ASP A 1 179 ? 12.306 -1.061 11.219 1.00 97.81 179 ASP A CA 1
ATOM 1412 C C . ASP A 1 179 ? 11.870 0.110 12.103 1.00 97.81 179 ASP A C 1
ATOM 1414 O O . ASP A 1 179 ? 12.678 0.689 12.833 1.00 97.81 179 ASP A O 1
ATOM 1418 N N . ILE A 1 180 ? 10.596 0.487 12.042 1.00 97.81 180 ILE A N 1
ATOM 1419 C CA . ILE A 1 180 ? 10.098 1.694 12.702 1.00 97.81 180 ILE A CA 1
ATOM 1420 C C . ILE A 1 180 ? 9.144 1.298 13.822 1.00 97.81 180 ILE A C 1
ATOM 1422 O O . ILE A 1 180 ? 8.026 0.844 13.583 1.00 97.81 180 ILE A O 1
ATOM 1426 N N . ASN A 1 181 ? 9.576 1.505 15.065 1.00 96.56 181 ASN A N 1
ATOM 1427 C CA . ASN A 1 181 ? 8.718 1.349 16.233 1.00 96.56 181 ASN A CA 1
ATOM 1428 C C . ASN A 1 181 ? 7.813 2.578 16.376 1.00 96.56 181 ASN A C 1
ATOM 1430 O O . ASN A 1 181 ? 8.301 3.705 16.438 1.00 96.56 181 ASN A O 1
ATOM 1434 N N . SER A 1 182 ? 6.501 2.373 16.415 1.00 95.44 182 SER A N 1
ATOM 1435 C CA . SER A 1 182 ? 5.510 3.452 16.448 1.00 95.44 182 SER A CA 1
ATOM 1436 C C . SER A 1 182 ? 4.442 3.200 17.500 1.00 95.44 182 SER A C 1
ATOM 1438 O O . SER A 1 182 ? 4.034 2.063 17.723 1.00 95.44 182 SER A O 1
ATOM 1440 N N . THR A 1 183 ? 3.951 4.277 18.110 1.00 94.75 183 THR A N 1
ATOM 1441 C CA . THR A 1 183 ? 2.801 4.237 19.019 1.00 94.75 183 THR A CA 1
ATOM 1442 C C . THR A 1 183 ? 1.519 4.526 18.245 1.00 94.75 183 THR A C 1
ATOM 1444 O O . THR A 1 183 ? 1.390 5.576 17.618 1.00 94.75 183 THR A O 1
ATOM 1447 N N . ILE A 1 184 ? 0.551 3.620 18.329 1.00 92.88 184 ILE A N 1
ATOM 1448 C CA . ILE A 1 184 ? -0.782 3.753 17.745 1.00 92.88 184 ILE A CA 1
ATOM 1449 C C . ILE A 1 184 ? -1.755 4.088 18.868 1.00 92.88 184 ILE A C 1
ATOM 1451 O O . ILE A 1 184 ? -1.792 3.394 19.882 1.00 92.88 184 ILE A O 1
ATOM 1455 N N . ARG A 1 185 ? -2.540 5.153 18.677 1.00 91.31 185 ARG A N 1
ATOM 1456 C CA . ARG A 1 185 ? -3.565 5.619 19.619 1.00 91.31 185 ARG A CA 1
ATOM 1457 C C . ARG A 1 185 ? -4.918 5.668 18.934 1.00 91.31 185 ARG A C 1
ATOM 1459 O O . ARG A 1 185 ? -5.069 6.325 17.907 1.00 91.31 185 ARG A O 1
ATOM 1466 N N . ILE A 1 186 ? -5.896 5.014 19.535 1.00 88.56 186 ILE A N 1
ATOM 1467 C CA . ILE A 1 186 ? -7.276 4.953 19.075 1.00 88.56 186 ILE A CA 1
ATOM 1468 C C . ILE A 1 186 ? -8.082 5.934 19.925 1.00 88.56 186 ILE A C 1
ATOM 1470 O O . ILE A 1 186 ? -8.015 5.909 21.152 1.00 88.56 186 ILE A O 1
ATOM 1474 N N . LYS A 1 187 ? -8.836 6.821 19.274 1.00 84.31 187 LYS A N 1
ATOM 1475 C CA . LYS A 1 187 ? -9.751 7.757 19.938 1.00 84.31 187 LYS A CA 1
ATOM 1476 C C . LYS A 1 187 ? -11.172 7.502 19.447 1.00 84.31 187 LYS A C 1
ATOM 1478 O O . LYS A 1 187 ? -11.375 7.381 18.243 1.00 84.31 187 LYS A O 1
ATOM 1483 N N . GLY A 1 188 ? -12.139 7.472 20.365 1.00 72.75 188 GLY A N 1
ATOM 1484 C CA . GLY A 1 188 ? -13.566 7.394 20.028 1.00 72.75 188 GLY A CA 1
ATOM 1485 C C . GLY A 1 188 ? -14.102 5.993 19.703 1.00 72.75 188 GLY A C 1
ATOM 1486 O O . GLY A 1 188 ? -14.972 5.880 18.847 1.00 72.75 188 GLY A O 1
ATOM 1487 N N . GLY A 1 189 ? -13.609 4.941 20.369 1.00 68.12 189 GLY A N 1
ATOM 1488 C CA . GLY A 1 189 ? -14.142 3.575 20.260 1.00 68.12 189 GLY A CA 1
ATOM 1489 C C . GLY A 1 189 ? -14.133 2.833 21.604 1.00 68.12 189 GLY A C 1
ATOM 1490 O O . GLY A 1 189 ? -13.787 3.431 22.620 1.00 68.12 189 GLY A O 1
ATOM 1491 N N . SER A 1 190 ? -14.530 1.558 21.615 1.00 66.19 190 SER A N 1
ATOM 1492 C CA . SER A 1 190 ? -14.581 0.723 22.828 1.00 66.19 190 SER A CA 1
ATOM 1493 C C . SER A 1 190 ? -13.192 0.493 23.420 1.00 66.19 190 SER A C 1
ATOM 1495 O O . SER A 1 190 ? -12.243 0.281 22.667 1.00 66.19 190 SER A O 1
ATOM 1497 N N . ASP A 1 191 ? -13.086 0.461 24.747 1.00 70.19 191 ASP A N 1
ATOM 1498 C CA . ASP A 1 191 ? -11.852 0.053 25.415 1.00 70.19 191 ASP A CA 1
ATOM 1499 C C . ASP A 1 191 ? -11.571 -1.431 25.178 1.00 70.19 191 ASP A C 1
ATOM 1501 O O . ASP A 1 191 ? -12.462 -2.274 25.275 1.00 70.19 191 ASP A O 1
ATOM 1505 N N . GLY A 1 192 ? -10.309 -1.749 24.893 1.00 72.88 192 GLY A N 1
ATOM 1506 C CA . GLY A 1 192 ? -9.901 -3.120 24.616 1.00 72.88 192 GLY A CA 1
ATOM 1507 C C . GLY A 1 192 ? -10.153 -3.491 23.157 1.00 72.88 192 GLY A C 1
ATOM 1508 O O . GLY A 1 192 ? -11.291 -3.608 22.712 1.00 72.88 192 GLY A O 1
ATOM 1509 N N . TYR A 1 193 ? -9.078 -3.723 22.408 1.00 81.62 193 TYR A N 1
ATOM 1510 C CA . TYR A 1 193 ? -9.160 -4.271 21.053 1.00 81.62 193 TYR A CA 1
ATOM 1511 C C . TYR A 1 193 ? -8.441 -5.605 20.978 1.00 81.62 193 TYR A C 1
ATOM 1513 O O . TYR A 1 193 ? -7.320 -5.731 21.478 1.00 81.62 193 TYR A O 1
ATOM 1521 N N . LEU A 1 194 ? -9.059 -6.574 20.302 1.00 84.81 194 LEU A N 1
ATOM 1522 C CA . LEU A 1 194 ? -8.333 -7.715 19.757 1.00 84.81 194 LEU A CA 1
ATOM 1523 C C . LEU A 1 194 ? -7.561 -7.247 18.528 1.00 84.81 194 LEU A C 1
ATOM 1525 O O . LEU A 1 194 ? -8.100 -6.529 17.683 1.00 84.81 194 LEU A O 1
ATOM 1529 N N . ARG A 1 195 ? -6.288 -7.638 18.463 1.00 88.69 195 ARG A N 1
ATOM 1530 C CA . ARG A 1 195 ? -5.343 -7.173 17.452 1.00 88.69 195 ARG A CA 1
ATOM 1531 C C . ARG A 1 195 ? -4.817 -8.337 16.639 1.00 88.69 195 ARG A C 1
ATOM 1533 O O . ARG A 1 195 ? -4.274 -9.288 17.204 1.00 88.69 195 ARG A O 1
ATOM 1540 N N . LYS A 1 196 ? -4.938 -8.210 15.323 1.00 93.12 196 LYS A N 1
ATOM 1541 C CA . LYS A 1 196 ? -4.300 -9.092 14.349 1.00 93.12 196 LYS A CA 1
ATOM 1542 C C . LYS A 1 196 ? -3.543 -8.241 13.349 1.00 93.12 196 LYS A C 1
ATOM 1544 O O . LYS A 1 196 ? -4.093 -7.275 12.831 1.00 93.12 196 LYS A O 1
ATOM 1549 N N . ALA A 1 197 ? -2.289 -8.578 13.086 1.00 95.06 197 ALA A N 1
ATOM 1550 C CA . ALA A 1 197 ? -1.482 -7.890 12.093 1.00 95.06 197 ALA A CA 1
ATOM 1551 C C . ALA A 1 197 ? -1.204 -8.829 10.924 1.00 95.06 197 ALA A C 1
ATOM 1553 O O . ALA A 1 197 ? -0.643 -9.901 11.123 1.00 95.06 197 ALA A O 1
ATOM 1554 N N . THR A 1 198 ? -1.566 -8.422 9.713 1.00 97.38 198 THR A N 1
ATOM 1555 C CA . THR A 1 198 ? -1.112 -9.067 8.477 1.00 97.38 198 THR A CA 1
ATOM 1556 C C . THR A 1 198 ? 0.051 -8.265 7.913 1.00 97.38 198 THR A C 1
ATOM 1558 O O . THR A 1 198 ? -0.057 -7.049 7.757 1.00 97.38 198 THR A O 1
ATOM 1561 N N . VAL A 1 199 ? 1.158 -8.938 7.612 1.00 97.50 199 VAL A N 1
ATOM 1562 C CA . VAL A 1 199 ? 2.422 -8.332 7.190 1.00 97.50 199 VAL A CA 1
ATOM 1563 C C . VAL A 1 199 ? 2.814 -8.880 5.825 1.00 97.50 199 VAL A C 1
ATOM 1565 O O . VAL A 1 199 ? 2.895 -10.094 5.650 1.00 97.50 199 VAL A O 1
ATOM 1568 N N . LEU A 1 200 ? 3.100 -7.978 4.888 1.00 97.75 200 LEU A N 1
ATOM 1569 C CA . LEU A 1 200 ? 3.864 -8.232 3.672 1.00 97.75 200 LEU A CA 1
ATOM 1570 C C . LEU A 1 200 ? 5.212 -7.519 3.799 1.00 97.75 200 LEU A C 1
ATOM 1572 O O . LEU A 1 200 ? 5.244 -6.294 3.877 1.00 97.75 200 LEU A O 1
ATOM 1576 N N . ALA A 1 201 ? 6.312 -8.259 3.803 1.00 96.69 201 ALA A N 1
ATOM 1577 C CA . ALA A 1 201 ? 7.668 -7.712 3.867 1.00 96.69 201 ALA A CA 1
ATOM 1578 C C . ALA A 1 201 ? 8.619 -8.541 2.992 1.00 96.69 201 ALA A C 1
ATOM 1580 O O . ALA A 1 201 ? 8.192 -9.466 2.299 1.00 96.69 201 ALA A O 1
ATOM 1581 N N . GLY A 1 202 ? 9.911 -8.239 3.025 1.00 93.31 202 GLY A N 1
ATOM 1582 C CA . GLY A 1 202 ? 10.942 -9.031 2.361 1.00 93.31 202 GLY A CA 1
ATOM 1583 C C . GLY A 1 202 ? 12.310 -8.766 2.964 1.00 93.31 202 GLY A C 1
ATOM 1584 O O . GLY A 1 202 ? 12.409 -8.122 4.000 1.00 93.31 202 GLY A O 1
ATOM 1585 N N . GLU A 1 203 ? 13.360 -9.284 2.340 1.00 91.50 203 GLU A N 1
ATOM 1586 C CA . GLU A 1 203 ? 14.748 -9.012 2.752 1.00 91.50 203 GLU A CA 1
ATOM 1587 C C . GLU A 1 203 ? 15.263 -7.668 2.204 1.00 91.50 203 GLU A C 1
ATOM 1589 O O . GLU A 1 203 ? 16.152 -7.033 2.783 1.00 91.50 203 GLU A O 1
ATOM 1594 N N . SER A 1 204 ? 14.689 -7.227 1.082 1.00 92.19 204 SER A N 1
ATOM 1595 C CA . SER A 1 204 ? 14.972 -5.965 0.404 1.00 92.19 204 SER A CA 1
ATOM 1596 C C . SER A 1 204 ? 13.740 -5.467 -0.358 1.00 92.19 204 SER A C 1
ATOM 1598 O O . SER A 1 204 ? 12.784 -6.203 -0.602 1.00 92.19 204 SER A O 1
ATOM 1600 N N . MET A 1 205 ? 13.771 -4.209 -0.799 1.00 92.00 205 MET A N 1
ATOM 1601 C CA . MET A 1 205 ? 12.752 -3.659 -1.704 1.00 92.00 205 MET A CA 1
ATOM 1602 C C . MET A 1 205 ? 12.766 -4.325 -3.084 1.00 92.00 205 MET A C 1
ATOM 1604 O O . MET A 1 205 ? 11.783 -4.302 -3.820 1.00 92.00 205 MET A O 1
ATOM 1608 N N . GLU A 1 206 ? 13.893 -4.923 -3.430 1.00 90.50 206 GLU A N 1
ATOM 1609 C CA . GLU A 1 206 ? 14.121 -5.662 -4.657 1.00 90.50 206 GLU A CA 1
ATOM 1610 C C . GLU A 1 206 ? 13.602 -7.097 -4.577 1.00 90.50 206 GLU A C 1
ATOM 1612 O O . GLU A 1 206 ? 13.673 -7.805 -5.582 1.00 90.50 206 GLU A O 1
ATOM 1617 N N . ALA A 1 207 ? 13.073 -7.504 -3.416 1.00 90.50 207 ALA A N 1
ATOM 1618 C CA . ALA A 1 207 ? 12.697 -8.878 -3.186 1.00 90.50 207 ALA A CA 1
ATOM 1619 C C . ALA A 1 207 ? 11.549 -9.336 -4.099 1.00 90.50 207 ALA A C 1
ATOM 1621 O O . ALA A 1 207 ? 10.564 -8.610 -4.263 1.00 90.50 207 ALA A O 1
ATOM 1622 N N . ASP A 1 208 ? 11.649 -10.536 -4.668 1.00 82.56 208 ASP A N 1
ATOM 1623 C CA . ASP A 1 208 ? 10.620 -11.145 -5.512 1.00 82.56 208 ASP A CA 1
ATOM 1624 C C . ASP A 1 208 ? 10.347 -12.611 -5.126 1.00 82.56 208 ASP A C 1
ATOM 1626 O O . ASP A 1 208 ? 11.001 -13.196 -4.273 1.00 82.56 208 ASP A O 1
ATOM 1630 N N . GLY A 1 209 ? 9.318 -13.218 -5.718 1.00 67.06 209 GLY A N 1
ATOM 1631 C CA . GLY A 1 209 ? 8.928 -14.594 -5.393 1.00 67.06 209 GLY A CA 1
ATOM 1632 C C . GLY A 1 209 ? 9.734 -15.686 -6.107 1.00 67.06 209 GLY A C 1
ATOM 1633 O O . GLY A 1 209 ? 9.296 -16.835 -6.083 1.00 67.06 209 GLY A O 1
ATOM 1634 N N . LYS A 1 210 ? 10.816 -15.358 -6.832 1.00 65.06 210 LYS A N 1
ATOM 1635 C CA . LYS A 1 210 ? 11.427 -16.295 -7.793 1.00 65.06 210 LYS A CA 1
ATOM 1636 C C . LYS A 1 210 ? 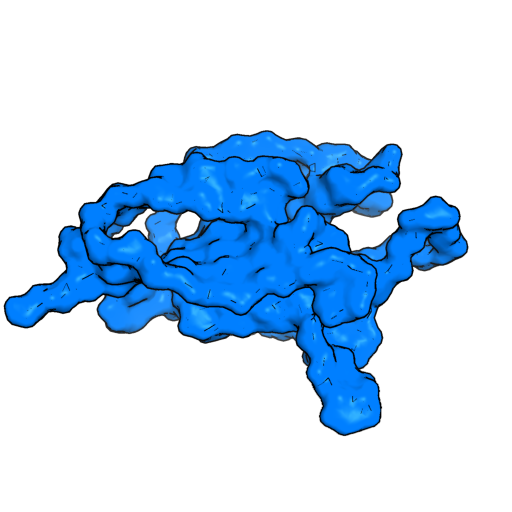12.957 -16.338 -7.777 1.00 65.06 210 LYS A C 1
ATOM 1638 O O . LYS A 1 210 ? 13.511 -17.416 -7.970 1.00 65.06 210 LYS A O 1
ATOM 1643 N N . TYR A 1 211 ? 13.632 -15.208 -7.586 1.00 58.78 211 TYR A N 1
ATOM 1644 C CA . TYR A 1 211 ? 15.063 -15.053 -7.856 1.00 58.78 211 TYR A CA 1
ATOM 1645 C C . TYR A 1 211 ? 15.811 -14.128 -6.893 1.00 58.78 211 TYR A C 1
ATOM 1647 O O . TYR A 1 211 ? 17.025 -14.274 -6.756 1.00 58.78 211 TYR A O 1
ATOM 1655 N N . ARG A 1 212 ? 15.148 -13.155 -6.262 1.00 60.00 212 ARG A N 1
ATOM 1656 C CA . ARG A 1 212 ? 15.828 -12.102 -5.493 1.00 60.00 212 ARG A CA 1
ATOM 1657 C C . ARG A 1 212 ? 15.250 -12.044 -4.092 1.00 60.00 212 ARG A C 1
ATOM 1659 O O . ARG A 1 212 ? 14.263 -11.366 -3.901 1.00 60.00 212 ARG A O 1
ATOM 1666 N N . GLY A 1 213 ? 15.852 -12.746 -3.133 1.00 67.94 213 GLY A N 1
ATOM 1667 C CA . GLY A 1 213 ? 15.409 -12.769 -1.730 1.00 67.94 213 GLY A CA 1
ATOM 1668 C C . GLY A 1 213 ? 13.982 -13.293 -1.528 1.00 67.94 213 GLY A C 1
ATOM 1669 O O . GLY A 1 213 ? 13.232 -13.495 -2.476 1.00 67.94 213 GLY A O 1
ATOM 1670 N N . ALA A 1 214 ? 13.589 -13.542 -0.284 1.00 80.50 214 ALA A N 1
ATOM 1671 C CA . ALA A 1 214 ? 12.224 -13.972 0.008 1.00 80.50 214 ALA A CA 1
ATOM 1672 C C . ALA A 1 214 ? 11.322 -12.774 0.332 1.00 80.50 214 ALA A C 1
ATOM 1674 O O . ALA A 1 214 ? 11.688 -11.899 1.120 1.00 80.50 214 ALA A O 1
ATOM 1675 N N . ILE A 1 215 ? 10.108 -12.767 -0.225 1.00 91.31 215 ILE A N 1
ATOM 1676 C CA . ILE A 1 215 ? 8.993 -12.018 0.366 1.00 91.31 215 ILE A CA 1
ATOM 1677 C C . ILE A 1 215 ? 8.326 -12.876 1.442 1.00 91.31 215 ILE A C 1
ATOM 1679 O O . ILE A 1 215 ? 8.220 -14.095 1.310 1.00 91.31 215 ILE A O 1
ATOM 1683 N N . THR A 1 216 ? 7.834 -12.238 2.495 1.00 91.00 216 THR A N 1
ATOM 1684 C CA . THR A 1 216 ? 7.056 -12.890 3.549 1.00 91.00 216 THR A CA 1
ATOM 1685 C C . THR A 1 216 ? 5.657 -12.302 3.577 1.00 91.00 216 THR A C 1
ATOM 1687 O O . THR A 1 216 ? 5.487 -11.086 3.541 1.00 91.00 216 THR A O 1
ATOM 1690 N N . TYR A 1 217 ? 4.652 -13.171 3.639 1.00 92.50 217 TYR A N 1
ATOM 1691 C CA . TYR A 1 217 ? 3.254 -12.800 3.819 1.00 92.50 217 TYR A CA 1
ATOM 1692 C C . TYR A 1 217 ? 2.661 -13.674 4.920 1.00 92.50 217 TYR A C 1
ATOM 1694 O O . TYR A 1 217 ? 2.554 -14.888 4.754 1.00 92.50 217 TYR A O 1
ATOM 1702 N N . HIS A 1 218 ? 2.327 -13.077 6.060 1.00 92.69 218 HIS A N 1
ATOM 1703 C CA . HIS A 1 218 ? 1.835 -13.818 7.220 1.00 92.69 218 HIS A CA 1
ATOM 1704 C C . HIS A 1 218 ? 0.935 -12.951 8.102 1.00 92.69 218 HIS A C 1
ATOM 1706 O O . HIS A 1 218 ? 0.945 -11.725 7.996 1.00 92.69 218 HIS A O 1
ATOM 1712 N N . SER A 1 219 ? 0.169 -13.590 8.985 1.00 92.31 219 SER A N 1
ATOM 1713 C CA . SER A 1 219 ? -0.602 -12.902 10.021 1.00 92.31 219 SER A CA 1
ATOM 1714 C C . SER A 1 219 ? -0.146 -13.332 11.410 1.00 92.31 219 SER A C 1
ATOM 1716 O O . SER A 1 219 ? 0.180 -14.500 11.614 1.00 92.31 219 SER A O 1
ATOM 1718 N N . THR A 1 220 ? -0.167 -12.407 12.367 1.00 88.31 220 THR A N 1
ATOM 1719 C CA . THR A 1 220 ? 0.135 -12.668 13.778 1.00 88.31 220 THR A CA 1
ATOM 1720 C C . THR A 1 220 ? -0.944 -12.089 14.686 1.00 88.31 220 THR A C 1
ATOM 1722 O O . THR A 1 220 ? -1.437 -10.978 14.466 1.00 88.31 220 THR A O 1
ATOM 1725 N N . ASP A 1 221 ? -1.300 -12.834 15.730 1.00 80.44 221 ASP A N 1
ATOM 1726 C CA . ASP A 1 221 ? -2.164 -12.339 16.800 1.00 80.44 221 ASP A CA 1
ATOM 1727 C C . ASP A 1 221 ? -1.309 -11.597 17.833 1.00 80.44 221 ASP A C 1
ATOM 1729 O O . ASP A 1 221 ? -0.248 -12.069 18.240 1.00 80.44 221 ASP A O 1
ATOM 1733 N N . THR A 1 222 ? -1.743 -10.400 18.231 1.00 70.81 222 THR A N 1
ATOM 1734 C CA . THR A 1 222 ? -0.903 -9.436 18.971 1.00 70.81 222 THR A CA 1
ATOM 1735 C C . THR A 1 222 ? -1.397 -9.114 20.385 1.00 70.81 222 THR A C 1
ATOM 1737 O O . THR A 1 222 ? -0.874 -8.195 21.004 1.00 70.81 222 THR A O 1
ATOM 1740 N N . VAL A 1 223 ? -2.337 -9.892 20.942 1.00 66.12 223 VAL A N 1
ATOM 1741 C CA . VAL A 1 223 ? -2.933 -9.732 22.297 1.00 66.12 223 VAL A CA 1
ATOM 1742 C C . VAL A 1 223 ? -4.041 -8.663 22.376 1.00 66.12 223 VAL A C 1
ATOM 1744 O O . VAL A 1 223 ? -3.972 -7.629 21.710 1.00 66.12 223 VAL A O 1
ATOM 1747 N N . ALA A 1 224 ? -5.049 -8.891 23.234 1.00 65.25 224 ALA A N 1
ATOM 1748 C CA . ALA A 1 224 ? -6.069 -7.908 23.625 1.00 65.25 224 ALA A CA 1
ATOM 1749 C C . ALA A 1 224 ? -5.477 -6.792 24.510 1.00 65.25 224 ALA A C 1
ATOM 1751 O O . ALA A 1 224 ? -4.586 -7.053 25.315 1.00 65.25 224 ALA A O 1
ATOM 1752 N N . GLY A 1 225 ? -5.936 -5.544 24.408 1.00 67.88 225 GLY A N 1
ATOM 1753 C CA . GLY A 1 225 ? -5.465 -4.506 25.335 1.00 67.88 225 GLY A CA 1
ATOM 1754 C C . GLY A 1 225 ? -5.842 -3.072 24.967 1.00 67.88 225 GLY A C 1
ATOM 1755 O O . GLY A 1 225 ? -6.666 -2.879 24.075 1.00 67.88 225 GLY A O 1
ATOM 1756 N N . PRO A 1 226 ? -5.251 -2.075 25.653 1.00 75.56 226 PRO A N 1
ATOM 1757 C CA . PRO A 1 226 ? -5.752 -0.701 25.696 1.00 75.56 226 PRO A CA 1
ATOM 1758 C C . PRO A 1 226 ? -5.752 -0.013 24.328 1.00 75.56 226 PRO A C 1
ATOM 1760 O O . PRO A 1 226 ? -5.090 -0.455 23.386 1.00 75.56 226 PRO A O 1
ATOM 1763 N N . ASN A 1 227 ? -6.440 1.130 24.261 1.00 84.62 227 ASN A N 1
ATOM 1764 C CA . ASN A 1 227 ? -6.550 1.995 23.078 1.00 84.62 227 ASN A CA 1
ATOM 1765 C C . ASN A 1 227 ? -5.216 2.633 22.640 1.00 84.62 227 ASN A C 1
ATOM 1767 O O . ASN A 1 227 ? -5.188 3.401 21.682 1.00 84.62 227 ASN A O 1
ATOM 1771 N N . GLU A 1 228 ? -4.111 2.329 23.320 1.00 89.25 228 GLU A N 1
ATOM 1772 C CA . GLU A 1 228 ? -2.756 2.731 22.960 1.00 89.25 228 GLU A CA 1
ATOM 1773 C C . GLU A 1 228 ? -1.832 1.512 22.979 1.00 89.25 228 GLU A C 1
ATOM 1775 O O . GLU A 1 228 ? -1.815 0.752 23.946 1.00 89.25 228 GLU A O 1
ATOM 1780 N N . PHE A 1 229 ? -1.051 1.317 21.919 1.00 90.19 229 PHE A N 1
ATOM 1781 C CA . PHE A 1 229 ? -0.066 0.239 21.852 1.00 90.19 229 PHE A CA 1
ATOM 1782 C C . PHE A 1 229 ? 1.096 0.600 20.930 1.00 90.19 229 PHE A C 1
ATOM 1784 O O . PHE A 1 229 ? 0.995 1.500 20.098 1.00 90.19 229 PHE A O 1
ATOM 1791 N N . LYS A 1 230 ? 2.216 -0.110 21.084 1.00 92.06 230 LYS A N 1
ATOM 1792 C CA . LYS A 1 230 ? 3.369 0.005 20.189 1.00 92.06 230 LYS A CA 1
ATOM 1793 C C . LYS A 1 230 ? 3.360 -1.124 19.168 1.00 92.06 230 LYS A C 1
ATOM 1795 O O . LYS A 1 230 ? 2.983 -2.245 19.500 1.00 92.06 230 LYS A O 1
ATOM 1800 N N . TYR A 1 231 ? 3.804 -0.831 17.954 1.00 93.69 231 TYR A N 1
ATOM 1801 C CA . TYR A 1 231 ? 4.018 -1.823 16.909 1.00 93.69 231 TYR A CA 1
ATOM 1802 C C . TYR A 1 231 ? 5.330 -1.531 16.177 1.00 93.69 231 TYR A C 1
ATOM 1804 O O . TYR A 1 231 ? 5.619 -0.379 15.842 1.00 93.69 231 TYR A O 1
ATOM 1812 N N . LEU A 1 232 ? 6.122 -2.578 15.941 1.00 95.81 232 LEU A N 1
ATOM 1813 C CA . LEU A 1 232 ? 7.341 -2.506 15.144 1.00 95.81 232 LEU A CA 1
ATOM 1814 C C . LEU A 1 232 ? 6.985 -2.785 13.686 1.00 95.81 232 LEU A C 1
ATOM 1816 O O . LEU A 1 232 ? 6.732 -3.928 13.323 1.00 95.81 232 LEU A O 1
ATOM 1820 N N . PHE A 1 233 ? 6.959 -1.744 12.859 1.00 97.19 233 PHE A N 1
ATOM 1821 C CA . PHE A 1 233 ? 6.745 -1.880 11.424 1.00 97.19 233 PHE A CA 1
ATOM 1822 C C . PHE A 1 233 ? 8.059 -2.284 10.749 1.00 97.19 233 PHE A C 1
ATOM 1824 O O . PHE A 1 233 ? 8.971 -1.450 10.712 1.00 97.19 233 PHE A O 1
ATOM 1831 N N . PRO A 1 234 ? 8.184 -3.507 10.196 1.00 97.69 234 PRO A N 1
ATOM 1832 C CA . PRO A 1 234 ? 9.411 -3.921 9.521 1.00 97.69 234 PRO A CA 1
ATOM 1833 C C . PRO A 1 234 ? 9.754 -2.958 8.382 1.00 97.69 234 PRO A C 1
ATOM 1835 O O . PRO A 1 234 ? 8.852 -2.367 7.779 1.00 97.69 234 PRO A O 1
ATOM 1838 N N . LYS A 1 235 ? 11.034 -2.770 8.073 1.00 96.69 235 LYS A N 1
ATOM 1839 C CA . LYS A 1 235 ? 11.476 -2.058 6.865 1.00 96.69 235 LYS A CA 1
ATOM 1840 C C . LYS A 1 235 ? 10.810 -2.638 5.614 1.00 96.69 235 LYS A C 1
ATOM 1842 O O . LYS A 1 235 ? 10.434 -3.809 5.597 1.00 96.69 235 LYS A O 1
ATOM 1847 N N . HIS A 1 236 ? 10.649 -1.798 4.588 1.00 96.38 236 HIS A N 1
ATOM 1848 C CA . HIS A 1 236 ? 10.064 -2.157 3.290 1.00 96.38 236 HIS A CA 1
ATOM 1849 C C . HIS A 1 236 ? 8.839 -3.085 3.383 1.00 96.38 236 HIS A C 1
ATOM 1851 O O . HIS A 1 236 ? 8.801 -4.143 2.760 1.00 96.38 236 HIS A O 1
ATOM 1857 N N . SER A 1 237 ? 7.831 -2.697 4.167 1.00 98.06 237 SER A N 1
ATOM 1858 C CA . SER A 1 237 ? 6.670 -3.548 4.449 1.00 98.06 237 SER A CA 1
ATOM 1859 C C . SER A 1 237 ? 5.329 -2.848 4.246 1.00 98.06 237 SER A C 1
ATOM 1861 O O . SER A 1 237 ? 5.226 -1.623 4.322 1.00 98.06 237 SER A O 1
ATOM 1863 N N . ILE A 1 238 ? 4.290 -3.652 4.020 1.00 98.56 238 ILE A N 1
ATOM 1864 C CA . ILE A 1 238 ? 2.889 -3.286 4.227 1.00 98.56 238 ILE A CA 1
ATOM 1865 C C . ILE A 1 238 ? 2.409 -4.059 5.446 1.00 98.56 238 ILE A C 1
ATOM 1867 O O . ILE A 1 238 ? 2.514 -5.283 5.494 1.00 98.56 238 ILE A O 1
ATOM 1871 N N . VAL A 1 239 ? 1.838 -3.356 6.412 1.00 98.12 239 VAL A N 1
ATOM 1872 C CA . VAL A 1 239 ? 1.212 -3.953 7.586 1.00 98.12 239 VAL A CA 1
ATOM 1873 C C . VAL A 1 239 ? -0.227 -3.481 7.668 1.00 98.12 239 VAL A C 1
ATOM 1875 O O . VAL A 1 239 ? -0.500 -2.287 7.587 1.00 98.12 239 VAL A O 1
ATOM 1878 N N . GLN A 1 240 ? -1.156 -4.410 7.858 1.00 97.69 240 GLN A N 1
ATOM 1879 C CA . GLN A 1 240 ? -2.543 -4.104 8.183 1.00 97.69 240 GLN A CA 1
ATOM 1880 C C . GLN A 1 240 ? -2.875 -4.658 9.555 1.00 97.69 240 GLN A C 1
ATOM 1882 O O . GLN A 1 240 ? -2.890 -5.870 9.753 1.00 97.69 240 GLN A O 1
ATOM 1887 N N . ILE A 1 241 ? -3.113 -3.749 10.497 1.00 95.44 241 ILE A N 1
ATOM 1888 C CA . ILE A 1 241 ? -3.498 -4.079 11.864 1.00 95.44 241 ILE A CA 1
ATOM 1889 C C . ILE A 1 241 ? -5.011 -3.958 11.966 1.00 95.44 241 ILE A C 1
ATOM 1891 O O . ILE A 1 241 ? -5.563 -2.863 11.855 1.00 95.44 241 ILE A O 1
ATOM 1895 N N . GLU A 1 242 ? -5.667 -5.088 12.174 1.00 93.75 242 GLU A N 1
ATOM 1896 C CA . GLU A 1 242 ? -7.086 -5.196 12.467 1.00 93.75 242 GLU A CA 1
ATOM 1897 C C . GLU A 1 242 ? -7.301 -5.017 13.969 1.00 93.75 242 GLU A C 1
ATOM 1899 O O . GLU A 1 242 ? -6.697 -5.711 14.786 1.00 93.75 242 GLU A O 1
ATOM 1904 N N . LEU A 1 243 ? -8.166 -4.074 14.316 1.00 91.38 243 LEU A N 1
ATOM 1905 C CA . LEU A 1 243 ? -8.570 -3.716 15.664 1.00 91.38 243 LEU A CA 1
ATOM 1906 C C . LEU A 1 243 ? -10.055 -4.045 15.776 1.00 91.38 243 LEU A C 1
ATOM 1908 O O . LEU A 1 243 ? -10.907 -3.322 15.253 1.00 91.38 243 LEU A O 1
ATOM 1912 N N . VAL A 1 244 ? -10.368 -5.152 16.439 1.00 88.88 244 VAL A N 1
ATOM 1913 C CA . VAL A 1 244 ? -11.751 -5.586 16.655 1.00 88.88 244 VAL A CA 1
ATOM 1914 C C . VAL A 1 244 ? -12.186 -5.152 18.056 1.00 88.88 244 VAL A C 1
ATOM 1916 O O . VAL A 1 244 ? -11.487 -5.506 19.013 1.00 88.88 244 VAL A O 1
ATOM 1919 N N . PRO A 1 245 ? -13.290 -4.390 18.196 1.00 81.31 245 PRO A N 1
ATOM 1920 C CA . PRO A 1 245 ? -13.873 -4.054 19.492 1.00 81.31 245 PRO A CA 1
ATOM 1921 C C . PRO A 1 245 ? -13.987 -5.290 20.382 1.00 81.31 245 PRO A C 1
ATOM 1923 O O . PRO A 1 245 ? -14.475 -6.331 19.934 1.00 81.31 245 PRO A O 1
ATOM 1926 N N . HIS A 1 246 ? -13.550 -5.202 21.637 1.00 74.00 246 HIS A N 1
ATOM 1927 C CA . HIS A 1 246 ? -13.810 -6.272 22.589 1.00 74.00 246 HIS A CA 1
ATOM 1928 C C . HIS A 1 246 ? -15.327 -6.362 22.794 1.00 74.00 246 HIS A C 1
ATOM 1930 O O . HIS A 1 246 ? -15.947 -5.428 23.298 1.00 74.00 246 HIS A O 1
ATOM 1936 N N . SER A 1 247 ? -15.954 -7.464 22.376 1.00 64.75 247 SER A N 1
ATOM 1937 C CA . SER A 1 247 ? -17.377 -7.668 22.638 1.00 64.75 247 SER A CA 1
ATOM 1938 C C . SER A 1 247 ? -17.576 -7.741 24.151 1.00 64.75 247 SER A C 1
ATOM 1940 O O . SER A 1 247 ? -17.077 -8.671 24.793 1.00 64.75 247 SER A O 1
ATOM 1942 N N . THR A 1 248 ? -18.290 -6.784 24.735 1.00 47.31 248 THR A N 1
ATOM 1943 C CA . THR A 1 248 ? -18.916 -6.987 26.042 1.00 47.31 248 THR A CA 1
ATOM 1944 C C . THR A 1 248 ? -19.985 -8.057 25.846 1.00 47.31 248 THR A C 1
ATOM 1946 O O . THR A 1 248 ? -20.956 -7.818 25.128 1.00 47.31 248 THR A O 1
ATOM 1949 N N . LYS A 1 249 ? -19.756 -9.258 26.388 1.00 36.62 249 LYS A N 1
ATOM 1950 C CA . LYS A 1 249 ? -20.864 -10.176 26.666 1.00 36.62 249 LYS A CA 1
ATOM 1951 C C . LYS A 1 249 ? -21.772 -9.555 27.718 1.00 36.62 249 LYS A C 1
ATOM 1953 O O . LYS A 1 249 ? -21.218 -8.869 28.606 1.00 36.62 249 LYS A O 1
#

pLDDT: mean 88.46, std 11.31, range [36.62, 98.56]

Secondary structure (DSSP, 8-state):
---HHHHHHHHHHHHHHHHHHHHHHHHHHHHSSSTT---EEEEE-------S-PPTTPPPHHHHHTSHHHHHHHHHHHHHHHHHT-SEEEES-SBSTTSSEEEETTEEEE-HHHHHHHHHHHH--SEEPP------EE----BTTBPPP--EESEEEEEEE-TT--EEEEEEE--SS--EEEEEE--SS-S-EEEEEEEEEESSTT--SSSSS-EEEEEEE---B-SEEEEEE-TTEEEEEEEEE----

Sequence (249 aa):
MFNDDNISNAVFGTINEHEARLRNLKNILMAAPKKDIKIAITEYNVIYNNRGSLPDGYRSRFDEISNLRSALFVGDLLSLFIREGVWMANFWLLMGEMGNLQVSGDKISYRPSYYALKMFREHAGQRLCSNSAQVSKMDSVPLGNYPAYKDIPILGVTSTVDRSGKITVSVINRSRSTDINSTIRIKGGSDGYLRKATVLAGESMEADGKYRGAITYHSTDTVAGPNEFKYLFPKHSIVQIELVPHSTK

Foldseek 3Di:
DDDPLQVLQLLLLCLVVVLVVLVVVVVVQCPDPDPDDAAAAAEDFDFDDPPDPDDPPDDDRLLVLQFLSRLLSLLSVLLSCQVSVHPYYDYPDCEDSNHQWDDDPPDIDGGLNNVSVVCCVPFAAPAWDDDDDDADFDWHPDDDPGHIGGRRGQKDWTWHAHPQRKIKIKIFGSAFDDWDKDKAADPDAAFKWWKKKWKWAWPGRSDGVPPRGDIDTDMDGDDIGGRMDIDTHDHSMIMIMITHHDDDD